Protein AF-A0A968RZK9-F1 (afdb_monomer_lite)

pLDDT: mean 80.34, std 11.93, range [47.0, 97.31]

Sequence (369 aa):
MLILAVFLTLGIYLAIASAEATFVRTLLFERGFTQPAAMFLASLVLVFILLKAFKLLVEAATLRKAWIPEQIALSEPNSQALINLQKSLVTERSLLANRCNRVLAAYRLSGDRQIATEMALDDASFYASASETAYALPRILVWAIPLLGFIGTVIGISQAVNGFSSFLEGAGEIDQIKEGIGVVTSGLATAFDTTFLALLLSVAVMIPLVLVERFETRLLLATDIYINDKLLPRLKGKAKSDLLDKDVLLEIVDEVVRERFPTPETLIEPAREYAHTAAAQLTAAFVAEVGQLQGIGSQLVAQLQAVTEAAAQDRQQFLAVLAKQPELYQKLVLDIQQFANQVKASHQSIALNLTSQGETISQQLEKGA

Structure (mmCIF, N/CA/C/O backbone):
data_AF-A0A968RZK9-F1
#
_entry.id   AF-A0A968RZK9-F1
#
loop_
_atom_site.group_PDB
_atom_site.id
_atom_site.type_symbol
_atom_site.label_atom_id
_atom_site.label_alt_id
_atom_site.label_comp_id
_atom_site.label_asym_id
_atom_site.label_entity_id
_atom_site.label_seq_id
_atom_site.pdbx_PDB_ins_code
_atom_site.Cartn_x
_atom_site.Cartn_y
_atom_site.Cartn_z
_atom_site.occupancy
_atom_site.B_iso_or_equiv
_atom_site.auth_seq_id
_atom_site.auth_comp_id
_atom_site.auth_asym_id
_atom_site.auth_atom_id
_atom_site.pdbx_PDB_model_num
ATOM 1 N N . MET A 1 1 ? -11.166 8.502 -5.932 1.00 74.00 1 MET A N 1
ATOM 2 C CA . MET A 1 1 ? -11.079 7.544 -4.808 1.00 74.00 1 MET A CA 1
ATOM 3 C C . MET A 1 1 ? -12.025 7.929 -3.678 1.00 74.00 1 MET A C 1
ATOM 5 O O . MET A 1 1 ? -12.972 7.193 -3.475 1.00 74.00 1 MET A O 1
ATOM 9 N N . LEU A 1 2 ? -11.849 9.086 -3.023 1.00 74.00 2 LEU A N 1
ATOM 10 C CA . LEU A 1 2 ? -12.720 9.554 -1.926 1.00 74.00 2 LEU A CA 1
ATOM 11 C C . LEU A 1 2 ? -14.218 9.564 -2.274 1.00 74.00 2 LEU A C 1
ATOM 13 O O . LEU A 1 2 ? -15.006 8.964 -1.563 1.00 74.00 2 LEU A O 1
ATOM 17 N N . ILE A 1 3 ? -14.603 10.155 -3.409 1.00 78.50 3 ILE A N 1
ATOM 18 C CA . ILE A 1 3 ? -16.008 10.195 -3.858 1.00 78.50 3 ILE A CA 1
ATOM 19 C C . ILE A 1 3 ? -16.573 8.779 -4.060 1.00 78.50 3 ILE A C 1
ATOM 21 O O . ILE A 1 3 ? -17.667 8.472 -3.605 1.00 78.50 3 ILE A O 1
ATOM 25 N N . LEU A 1 4 ? -15.802 7.889 -4.691 1.00 80.00 4 LEU A N 1
ATOM 26 C CA . LEU A 1 4 ? -16.206 6.499 -4.912 1.00 80.00 4 LEU A CA 1
ATOM 27 C C . LEU A 1 4 ? -16.298 5.718 -3.594 1.00 80.00 4 LEU A C 1
ATOM 29 O O . LEU A 1 4 ? -17.194 4.901 -3.440 1.00 80.00 4 LEU A O 1
ATOM 33 N N . ALA A 1 5 ? -15.412 5.999 -2.635 1.00 72.38 5 ALA A N 1
ATOM 34 C CA . ALA A 1 5 ? -15.483 5.443 -1.289 1.00 72.38 5 ALA A CA 1
ATOM 35 C C . ALA A 1 5 ? -16.734 5.927 -0.556 1.00 72.38 5 ALA A C 1
ATOM 37 O O . ALA A 1 5 ? -17.422 5.110 0.042 1.00 72.38 5 ALA A O 1
ATOM 38 N N . VAL A 1 6 ? -17.092 7.209 -0.660 1.00 77.31 6 VAL A N 1
ATOM 39 C CA . VAL A 1 6 ? -18.344 7.743 -0.103 1.00 77.31 6 VAL A CA 1
ATOM 40 C C . VAL A 1 6 ? -19.552 7.047 -0.727 1.00 77.31 6 VAL A C 1
ATOM 42 O O . VAL A 1 6 ? -20.389 6.547 0.014 1.00 77.31 6 VAL A O 1
ATOM 45 N N . PHE A 1 7 ? -19.620 6.924 -2.056 1.00 82.50 7 PHE A N 1
ATOM 46 C CA . PHE A 1 7 ? -20.720 6.214 -2.723 1.00 82.50 7 PHE A CA 1
ATOM 47 C C . PHE A 1 7 ? -20.771 4.726 -2.379 1.00 82.50 7 PHE A C 1
ATOM 49 O O . PHE A 1 7 ? -21.858 4.205 -2.161 1.00 82.50 7 PHE A O 1
ATOM 56 N N . LEU A 1 8 ? -19.625 4.042 -2.295 1.00 80.06 8 LEU A N 1
ATOM 57 C CA . LEU A 1 8 ? -19.574 2.639 -1.884 1.00 80.06 8 LEU A CA 1
ATOM 58 C C . LEU A 1 8 ? -20.054 2.487 -0.443 1.00 80.06 8 LEU A C 1
ATOM 60 O O . LEU A 1 8 ? -20.849 1.604 -0.153 1.00 80.06 8 LEU A O 1
ATOM 64 N N . THR A 1 9 ? -19.604 3.370 0.442 1.00 75.12 9 THR A N 1
ATOM 65 C CA . THR A 1 9 ? -20.036 3.404 1.839 1.00 75.12 9 THR A CA 1
ATOM 66 C C . THR A 1 9 ? -21.542 3.611 1.905 1.00 75.12 9 THR A C 1
ATOM 68 O O . THR A 1 9 ? -22.233 2.804 2.511 1.00 75.12 9 THR A O 1
ATOM 71 N N . LEU A 1 10 ? -22.071 4.618 1.204 1.00 75.25 10 LEU A N 1
ATOM 72 C CA . LEU A 1 10 ? -23.502 4.912 1.131 1.00 75.25 10 LEU A CA 1
ATOM 73 C C . LEU A 1 10 ? -24.309 3.752 0.519 1.00 75.25 10 LEU A C 1
ATOM 75 O O . LEU A 1 10 ? -25.412 3.462 0.967 1.00 75.25 10 LEU A O 1
ATOM 79 N N . GLY A 1 11 ? -23.751 3.068 -0.481 1.00 76.56 11 GLY A N 1
ATOM 80 C CA . GLY A 1 11 ? -24.348 1.898 -1.122 1.00 76.56 11 GLY A CA 1
ATOM 81 C C . GLY A 1 11 ? -24.382 0.677 -0.204 1.00 76.56 11 GLY A C 1
ATOM 82 O O . GLY A 1 11 ? -25.412 0.018 -0.115 1.00 76.56 11 GLY A O 1
ATOM 83 N N . ILE A 1 12 ? -23.301 0.417 0.537 1.00 73.31 12 ILE A N 1
ATOM 84 C CA . ILE A 1 12 ? -23.258 -0.596 1.602 1.00 73.31 12 ILE A CA 1
ATOM 85 C C . ILE A 1 12 ? -24.290 -0.241 2.683 1.00 73.31 12 ILE A C 1
ATOM 87 O O . ILE A 1 12 ? -25.057 -1.103 3.105 1.00 73.31 12 ILE A O 1
ATOM 91 N N . TYR A 1 13 ? -24.378 1.037 3.062 1.00 70.06 13 TYR A N 1
ATOM 92 C CA . TYR A 1 13 ? -25.375 1.545 4.003 1.00 70.06 13 TYR A CA 1
ATOM 93 C C . TYR A 1 13 ? -26.814 1.300 3.534 1.00 70.06 13 TYR A C 1
ATOM 95 O O . TYR A 1 13 ? -27.625 0.797 4.307 1.00 70.06 13 TYR A O 1
ATOM 103 N N . LEU A 1 14 ? -27.125 1.595 2.271 1.00 68.88 14 LEU A N 1
ATOM 104 C CA . LEU A 1 14 ? -28.446 1.373 1.676 1.00 68.88 14 LEU A CA 1
ATOM 105 C C . LEU A 1 14 ? -28.785 -0.118 1.540 1.00 68.88 14 LEU A C 1
ATOM 107 O O . LEU A 1 14 ? -29.918 -0.508 1.810 1.00 68.88 14 LEU A O 1
ATOM 111 N N . ALA A 1 15 ? -27.810 -0.953 1.169 1.00 67.00 15 ALA A N 1
ATOM 112 C CA . ALA A 1 15 ? -27.992 -2.396 1.013 1.00 67.00 15 ALA A CA 1
ATOM 113 C C . ALA A 1 15 ? -28.211 -3.122 2.350 1.00 67.00 15 ALA A C 1
ATOM 115 O O . ALA A 1 15 ? -28.951 -4.100 2.405 1.00 67.00 15 ALA A O 1
ATOM 116 N N . ILE A 1 16 ? -27.589 -2.653 3.436 1.00 64.81 16 ILE A N 1
ATOM 117 C CA . ILE A 1 16 ? -27.818 -3.222 4.773 1.00 64.81 16 ILE A CA 1
ATOM 118 C C . ILE A 1 16 ? -29.094 -2.648 5.404 1.00 64.81 16 ILE A C 1
ATOM 120 O O . ILE A 1 16 ? -29.772 -3.348 6.151 1.00 64.81 16 ILE A O 1
ATOM 124 N N . ALA A 1 17 ? -29.464 -1.403 5.086 1.00 63.34 17 ALA A N 1
ATOM 125 C CA . ALA A 1 17 ? -30.723 -0.809 5.539 1.00 63.34 17 ALA A CA 1
ATOM 126 C C . ALA A 1 17 ? -31.963 -1.471 4.907 1.00 63.34 17 ALA A C 1
ATOM 128 O O . ALA A 1 17 ? -33.020 -1.484 5.537 1.00 63.34 17 ALA A O 1
ATOM 129 N N . SER A 1 18 ? -31.840 -2.026 3.694 1.00 61.62 18 SER A N 1
ATOM 130 C CA . SER A 1 18 ? -32.910 -2.781 3.028 1.00 61.62 18 SER A CA 1
ATOM 131 C C . SER A 1 18 ? -32.989 -4.254 3.445 1.00 61.62 18 SER A C 1
ATOM 133 O O . SER A 1 18 ? -33.995 -4.904 3.165 1.00 61.62 18 SER A O 1
ATOM 135 N N . ALA A 1 19 ? -31.963 -4.783 4.118 1.00 58.12 19 ALA A N 1
ATOM 136 C CA . ALA A 1 19 ? -31.987 -6.123 4.687 1.00 58.12 19 ALA A CA 1
ATOM 137 C C . ALA A 1 19 ? -32.799 -6.131 5.997 1.00 58.12 19 ALA A C 1
ATOM 139 O O . ALA A 1 19 ? -32.652 -5.244 6.846 1.00 58.12 19 ALA A O 1
ATOM 140 N N . GLU A 1 20 ? -33.665 -7.136 6.169 1.00 55.56 20 GLU A N 1
ATOM 141 C CA . GLU A 1 20 ? -34.439 -7.339 7.403 1.00 55.56 20 GLU A CA 1
ATOM 142 C C . GLU A 1 20 ? -33.526 -7.397 8.639 1.00 55.56 20 GLU A C 1
ATOM 144 O O . GLU A 1 20 ? -32.329 -7.666 8.515 1.00 55.56 20 GLU A O 1
ATOM 149 N N . ALA A 1 21 ? -34.093 -7.121 9.823 1.00 53.19 21 ALA A N 1
ATOM 150 C CA . ALA A 1 21 ? -33.415 -6.986 11.119 1.00 53.19 21 ALA A CA 1
ATOM 151 C C . ALA A 1 21 ? -32.544 -8.206 11.478 1.00 53.19 21 ALA A C 1
ATOM 153 O O . ALA A 1 21 ? -32.912 -9.080 12.256 1.00 53.19 21 ALA A O 1
ATOM 154 N N . THR A 1 22 ? -31.361 -8.257 10.882 1.00 65.25 22 THR A N 1
ATOM 155 C CA . THR A 1 22 ? -30.363 -9.301 11.062 1.00 65.25 22 THR A CA 1
ATOM 156 C C . THR A 1 22 ? -29.371 -8.797 12.100 1.00 65.25 22 THR A C 1
ATOM 158 O O . THR A 1 22 ? -29.042 -7.613 12.099 1.00 65.25 22 THR A O 1
ATOM 161 N N . PHE A 1 23 ? -28.834 -9.685 12.939 1.00 65.88 23 PHE A N 1
ATOM 162 C CA . PHE A 1 23 ? -27.754 -9.395 13.898 1.00 65.88 23 PHE A CA 1
ATOM 163 C C . PHE A 1 23 ? -26.651 -8.481 13.322 1.00 65.88 23 PHE A C 1
ATOM 165 O O . PHE A 1 23 ? -26.154 -7.585 13.994 1.00 65.88 23 PHE A O 1
ATOM 172 N N . VAL A 1 24 ? -26.338 -8.648 12.034 1.00 65.06 24 VAL A N 1
ATOM 173 C CA . VAL A 1 24 ? -25.384 -7.841 11.260 1.00 65.06 24 VAL A CA 1
ATOM 174 C C . VAL A 1 24 ? -25.753 -6.350 11.208 1.00 65.06 24 VAL A C 1
ATOM 176 O O . VAL A 1 24 ? -24.869 -5.508 11.319 1.00 65.06 24 VAL A O 1
ATOM 179 N N . ARG A 1 25 ? -27.037 -5.994 11.089 1.00 67.19 25 ARG A N 1
ATOM 180 C CA . ARG A 1 25 ? -27.508 -4.600 11.099 1.00 67.19 25 ARG A CA 1
ATOM 181 C C . ARG A 1 25 ? -27.337 -3.979 12.485 1.00 67.19 25 ARG A C 1
ATOM 183 O O . ARG A 1 25 ? -26.765 -2.903 12.596 1.00 67.19 25 ARG A O 1
ATOM 190 N N . THR A 1 26 ? -27.753 -4.674 13.539 1.00 65.44 26 THR A N 1
ATOM 191 C CA . THR A 1 26 ? -27.582 -4.209 14.926 1.00 65.44 26 THR A CA 1
ATOM 192 C C . THR A 1 26 ? -26.098 -4.026 15.264 1.00 65.44 26 THR A C 1
ATOM 194 O O . THR A 1 26 ? -25.710 -3.017 15.852 1.00 65.44 26 THR A O 1
ATOM 197 N N . LEU A 1 27 ? -25.253 -4.964 14.816 1.00 69.25 27 LEU A N 1
ATOM 198 C CA . LEU A 1 27 ? -23.800 -4.932 14.992 1.00 69.25 27 LEU A CA 1
ATOM 199 C C . LEU A 1 27 ? -23.130 -3.798 14.203 1.00 69.25 27 LEU A C 1
ATOM 201 O O . LEU A 1 27 ? -22.125 -3.273 14.657 1.00 69.25 27 LEU A O 1
ATOM 205 N N . LEU A 1 28 ? -23.648 -3.417 13.033 1.00 65.31 28 LEU A N 1
ATOM 206 C CA . LEU A 1 28 ? -23.041 -2.391 12.173 1.00 65.31 28 LEU A CA 1
ATOM 207 C C . LEU A 1 28 ? -23.536 -0.962 12.453 1.00 65.31 28 LEU A C 1
ATOM 209 O O . LEU A 1 28 ? -22.837 -0.017 12.086 1.00 65.31 28 LEU A O 1
ATOM 213 N N . PHE A 1 29 ? -24.719 -0.793 13.060 1.00 63.94 29 PHE A N 1
ATOM 214 C CA . PHE A 1 29 ? -25.409 0.505 13.128 1.00 63.94 29 PHE A CA 1
ATOM 215 C C . PHE A 1 29 ? -25.740 1.021 14.531 1.00 63.94 29 PHE A C 1
ATOM 217 O O . PHE A 1 29 ? -25.708 2.230 14.744 1.00 63.94 29 PHE A O 1
ATOM 224 N N . GLU A 1 30 ? -26.127 0.160 15.471 1.00 65.88 30 GLU A N 1
ATOM 225 C CA . GLU A 1 30 ? -26.905 0.607 16.644 1.00 65.88 30 GLU A CA 1
ATOM 226 C C . GLU A 1 30 ? -26.064 0.812 17.913 1.00 65.88 30 GLU A C 1
ATOM 228 O O . GLU A 1 30 ? -26.600 1.018 18.998 1.00 65.88 30 GLU A O 1
ATOM 233 N N . ARG A 1 31 ? -24.735 0.743 17.800 1.00 70.56 31 ARG A N 1
ATOM 234 C CA . ARG A 1 31 ? -23.831 0.518 18.939 1.00 70.56 31 ARG A CA 1
ATOM 235 C C . ARG A 1 31 ? -22.746 1.607 19.082 1.00 70.56 31 ARG A C 1
ATOM 237 O O . ARG A 1 31 ? -21.912 1.514 19.978 1.00 70.56 31 ARG A O 1
ATOM 244 N N . GLY A 1 32 ? -22.774 2.666 18.257 1.00 76.12 32 GLY A N 1
ATOM 245 C CA . GLY A 1 32 ? -21.994 3.903 18.453 1.00 76.12 32 GLY A CA 1
ATOM 246 C C . GLY A 1 32 ? -21.409 4.528 17.176 1.00 76.12 32 GLY A C 1
ATOM 247 O O . GLY A 1 32 ? -21.504 3.973 16.087 1.00 76.12 32 GLY A O 1
ATOM 248 N N . PHE A 1 33 ? -20.754 5.692 17.302 1.00 82.19 33 PHE A N 1
ATOM 249 C CA . PHE A 1 33 ? -20.150 6.412 16.162 1.00 82.19 33 PHE A CA 1
ATOM 250 C C . PHE A 1 33 ? -18.863 5.759 15.619 1.00 82.19 33 PHE A C 1
ATOM 252 O O . PHE A 1 33 ? -18.427 6.060 14.507 1.00 82.19 33 PHE A O 1
ATOM 259 N N . THR A 1 34 ? -18.228 4.874 16.389 1.00 87.88 34 THR A N 1
ATOM 260 C CA . THR A 1 34 ? -16.966 4.223 16.001 1.00 87.88 34 THR A CA 1
ATOM 261 C C . THR A 1 34 ? -17.158 3.217 14.869 1.00 87.88 34 THR A C 1
ATOM 263 O O . THR A 1 34 ? -16.264 3.028 14.047 1.00 87.88 34 THR A O 1
ATOM 266 N N . GLN A 1 35 ? -18.344 2.624 14.769 1.00 86.56 35 GLN A N 1
ATOM 267 C CA . GLN A 1 35 ? -18.705 1.635 13.755 1.00 86.56 35 GLN A CA 1
ATOM 268 C C . GLN A 1 35 ? -18.834 2.245 12.360 1.00 86.56 35 GLN A C 1
ATOM 270 O O . GLN A 1 35 ? -18.178 1.740 11.445 1.00 86.56 35 GLN A O 1
ATOM 275 N N . PRO A 1 36 ? -19.581 3.354 12.160 1.00 86.75 36 PRO A N 1
ATOM 276 C CA . PRO A 1 36 ? -19.611 3.997 10.861 1.00 86.75 36 PRO A CA 1
ATOM 277 C C . PRO A 1 36 ? -18.253 4.558 10.446 1.00 86.75 36 PRO A C 1
ATOM 279 O O . PRO A 1 36 ? -17.895 4.480 9.271 1.00 86.75 36 PRO A O 1
ATOM 282 N N . ALA A 1 37 ? -17.450 5.035 11.401 1.00 89.88 37 ALA A N 1
ATOM 283 C CA . ALA A 1 37 ? -16.076 5.437 11.126 1.00 89.88 37 ALA A CA 1
ATOM 284 C C . ALA A 1 37 ? -15.222 4.251 10.634 1.00 89.88 37 ALA A C 1
ATOM 286 O O . ALA A 1 37 ? -14.568 4.358 9.597 1.00 89.88 37 ALA A O 1
ATOM 287 N N . ALA A 1 38 ? -15.267 3.103 11.319 1.00 91.38 38 ALA A N 1
ATOM 288 C CA . ALA A 1 38 ? -14.531 1.900 10.926 1.00 91.38 38 ALA A CA 1
ATOM 289 C C . ALA A 1 38 ? -14.966 1.374 9.545 1.00 91.38 38 ALA A C 1
ATOM 291 O O . ALA A 1 38 ? -14.116 1.041 8.718 1.00 91.38 38 ALA A O 1
ATOM 292 N N . MET A 1 39 ? -16.273 1.366 9.265 1.00 88.69 39 MET A N 1
ATOM 293 C CA . MET A 1 39 ? -16.826 0.983 7.961 1.00 88.69 39 MET A CA 1
ATOM 294 C C . MET A 1 39 ? -16.374 1.918 6.839 1.00 88.69 39 MET A C 1
ATOM 296 O O . MET A 1 39 ? -16.021 1.446 5.758 1.00 88.69 39 MET A O 1
ATOM 300 N N . PHE A 1 40 ? -16.339 3.227 7.092 1.00 89.81 40 PHE A N 1
ATOM 301 C CA . PHE A 1 40 ? -15.846 4.207 6.127 1.00 89.81 40 PHE A CA 1
ATOM 302 C C . PHE A 1 40 ? -14.346 4.041 5.838 1.00 89.81 40 PHE A C 1
ATOM 304 O O . PHE A 1 40 ? -13.920 4.132 4.686 1.00 89.81 40 PHE A O 1
ATOM 311 N N . LEU A 1 41 ? -13.525 3.754 6.854 1.00 93.06 41 LEU A N 1
ATOM 312 C CA . LEU A 1 41 ? -12.107 3.459 6.623 1.00 93.06 41 LEU A CA 1
ATOM 313 C C . LEU A 1 41 ? -11.931 2.164 5.821 1.00 93.06 41 LEU A C 1
ATOM 315 O O . LEU A 1 41 ? -11.163 2.134 4.856 1.00 93.0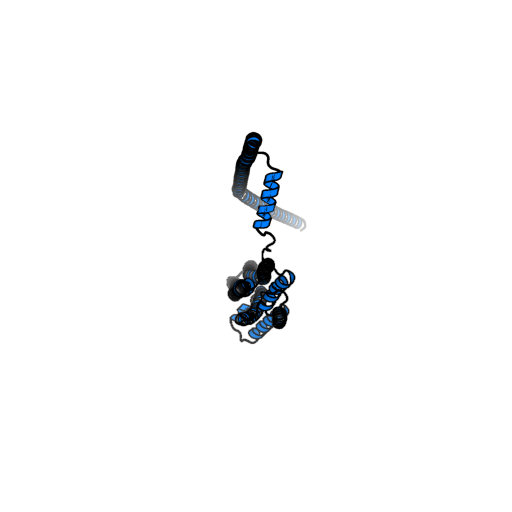6 41 LEU A O 1
ATOM 319 N N . ALA A 1 42 ? -12.674 1.113 6.179 1.00 92.38 42 ALA A N 1
ATOM 320 C CA . ALA A 1 42 ? -12.634 -0.172 5.487 1.00 92.38 42 ALA A CA 1
ATOM 321 C C . ALA A 1 42 ? -13.066 -0.047 4.017 1.00 92.38 42 ALA A C 1
ATOM 323 O O . ALA A 1 42 ? -12.401 -0.586 3.132 1.00 92.38 42 ALA A O 1
ATOM 324 N N . SER A 1 43 ? -14.130 0.704 3.727 1.00 90.56 43 SER A N 1
ATOM 325 C CA . SER A 1 43 ? -14.602 0.933 2.359 1.00 90.56 43 SER A CA 1
ATOM 326 C C . SER A 1 43 ? -13.611 1.760 1.534 1.00 90.56 43 SER A C 1
ATOM 328 O O . SER A 1 43 ? -13.425 1.489 0.347 1.00 90.56 43 SER A O 1
ATOM 330 N N . LEU A 1 44 ? -12.929 2.734 2.145 1.00 92.44 44 LEU A N 1
ATOM 331 C CA . LEU A 1 44 ? -11.919 3.547 1.471 1.00 92.44 44 LEU A CA 1
ATOM 332 C C . LEU A 1 44 ? -10.709 2.700 1.062 1.00 92.44 44 LEU A C 1
ATOM 334 O O . LEU A 1 44 ? -10.245 2.804 -0.078 1.00 92.44 44 LEU A O 1
ATOM 338 N N . VAL A 1 45 ? -10.263 1.800 1.941 1.00 95.56 45 VAL A N 1
ATOM 339 C CA . VAL A 1 45 ? -9.237 0.797 1.619 1.00 95.56 45 VAL A CA 1
ATOM 340 C C . VAL A 1 45 ? -9.743 -0.179 0.551 1.00 95.56 45 VAL A C 1
ATOM 342 O O . VAL A 1 45 ? -9.035 -0.446 -0.418 1.00 95.56 45 VAL A O 1
ATOM 345 N N . LEU A 1 46 ? -10.980 -0.664 0.657 1.00 93.88 46 LEU A N 1
ATOM 346 C CA . LEU A 1 46 ? -11.560 -1.595 -0.312 1.00 93.88 46 LEU A CA 1
ATOM 347 C C . LEU A 1 46 ? -11.642 -0.994 -1.722 1.00 93.88 46 LEU A C 1
ATOM 349 O O . LEU A 1 46 ? -11.271 -1.650 -2.695 1.00 93.88 46 LEU A O 1
ATOM 353 N N . VAL A 1 47 ? -12.059 0.269 -1.852 1.00 93.25 47 VAL A N 1
ATOM 354 C CA . VAL A 1 47 ? -12.064 0.976 -3.142 1.00 93.25 47 VAL A CA 1
ATOM 355 C C . VAL A 1 47 ? -10.658 1.080 -3.719 1.00 93.25 47 VAL A C 1
ATOM 357 O O . VAL A 1 47 ? -10.477 0.850 -4.916 1.00 93.25 47 VAL A O 1
ATOM 360 N N . PHE A 1 48 ? -9.661 1.411 -2.894 1.00 94.94 48 PHE A N 1
ATOM 361 C CA . PHE A 1 48 ? -8.270 1.437 -3.342 1.00 94.94 48 PHE A CA 1
ATOM 362 C C . PHE A 1 48 ? -7.848 0.079 -3.906 1.00 94.94 48 PHE A C 1
ATOM 364 O O . PHE A 1 48 ? -7.352 0.019 -5.032 1.00 94.94 48 PHE A O 1
ATOM 371 N N . ILE A 1 49 ? -8.112 -0.998 -3.160 1.00 95.62 49 ILE A N 1
ATOM 372 C CA . ILE A 1 49 ? -7.791 -2.377 -3.545 1.00 95.62 49 ILE A CA 1
ATOM 373 C C . ILE A 1 49 ? -8.456 -2.731 -4.873 1.00 95.62 49 ILE A C 1
ATOM 375 O O . ILE A 1 49 ? -7.772 -3.211 -5.769 1.00 95.62 49 ILE A O 1
ATOM 379 N N . LEU A 1 50 ? -9.755 -2.464 -5.042 1.00 93.75 50 LEU A N 1
ATOM 380 C CA . LEU A 1 50 ? -10.488 -2.806 -6.266 1.00 93.75 50 LEU A CA 1
ATOM 381 C C . LEU A 1 50 ? -9.962 -2.048 -7.490 1.00 93.75 50 LEU A C 1
ATOM 383 O O . LEU A 1 50 ? -9.714 -2.654 -8.535 1.00 93.75 50 LEU A O 1
ATOM 387 N N . LEU A 1 51 ? -9.745 -0.736 -7.360 1.00 93.31 51 LEU A N 1
ATOM 388 C CA . LEU A 1 51 ? -9.203 0.083 -8.447 1.00 93.31 51 LEU A CA 1
ATOM 389 C C . LEU A 1 51 ? -7.790 -0.368 -8.832 1.00 93.31 51 LEU A C 1
ATOM 391 O O . LEU A 1 51 ? -7.470 -0.463 -10.022 1.00 93.31 51 LEU A O 1
ATOM 395 N N . LYS A 1 52 ? -6.946 -0.669 -7.838 1.00 94.00 52 LYS A N 1
ATOM 396 C CA . LYS A 1 52 ? -5.590 -1.163 -8.081 1.00 94.00 52 LYS A CA 1
ATOM 397 C C . LYS A 1 52 ? -5.585 -2.560 -8.674 1.00 94.00 52 LYS A C 1
ATOM 399 O O . LYS A 1 52 ? -4.913 -2.760 -9.679 1.00 94.00 52 LYS A O 1
ATOM 404 N N . ALA A 1 53 ? -6.360 -3.488 -8.126 1.00 94.38 53 ALA A N 1
ATOM 405 C CA . ALA A 1 53 ? -6.478 -4.846 -8.641 1.00 94.38 53 ALA A CA 1
ATOM 406 C C . ALA A 1 53 ? -6.905 -4.839 -10.112 1.00 94.38 53 ALA A C 1
ATOM 408 O O . ALA A 1 53 ? -6.244 -5.467 -10.933 1.00 94.38 53 ALA A O 1
ATOM 409 N N . PHE A 1 54 ? -7.935 -4.064 -10.474 1.00 94.12 54 PHE A N 1
ATOM 410 C CA . PHE A 1 54 ? -8.369 -3.952 -11.867 1.00 94.12 54 PHE A CA 1
ATOM 411 C C . PHE A 1 54 ? -7.252 -3.424 -12.775 1.00 94.12 54 PHE A C 1
ATOM 413 O O . PHE A 1 54 ? -6.941 -4.040 -13.795 1.00 94.12 54 PHE A O 1
ATOM 420 N N . LYS A 1 55 ? -6.594 -2.326 -12.381 1.00 92.19 55 LYS A N 1
ATOM 421 C CA . LYS A 1 55 ? -5.480 -1.756 -13.151 1.00 92.19 55 LYS A CA 1
ATOM 422 C C . LYS A 1 55 ? -4.343 -2.766 -13.336 1.00 92.19 55 LYS A C 1
ATOM 424 O O . LYS A 1 55 ? -3.837 -2.919 -14.443 1.00 92.19 55 LYS A O 1
ATOM 429 N N . LEU A 1 56 ? -3.952 -3.462 -12.272 1.00 93.44 56 LEU A N 1
ATOM 430 C CA . LEU A 1 56 ? -2.854 -4.425 -12.315 1.00 93.44 56 LEU A CA 1
ATOM 431 C C . LEU A 1 56 ? -3.206 -5.664 -13.139 1.00 93.44 56 LEU A C 1
ATOM 433 O O . LEU A 1 56 ? -2.332 -6.197 -13.810 1.00 93.44 56 LEU A O 1
ATOM 437 N N . LEU A 1 57 ? -4.459 -6.126 -13.120 1.00 91.44 57 LEU A N 1
ATOM 438 C CA . LEU A 1 57 ? -4.900 -7.252 -13.949 1.00 91.44 57 LEU A CA 1
ATOM 439 C C . LEU A 1 57 ? -4.836 -6.911 -15.441 1.00 91.44 57 LEU A C 1
ATOM 441 O O . LEU A 1 57 ? -4.379 -7.734 -16.236 1.00 91.44 57 LEU A O 1
ATOM 445 N N . VAL A 1 58 ? -5.234 -5.690 -15.813 1.00 90.25 58 VAL A N 1
ATOM 446 C CA . VAL A 1 58 ? -5.098 -5.191 -17.190 1.00 90.25 58 VAL A CA 1
ATOM 447 C C . VAL A 1 58 ? -3.621 -5.144 -17.600 1.00 90.25 58 VAL A C 1
ATOM 449 O O . VAL A 1 58 ? -3.268 -5.647 -18.664 1.00 90.25 58 VAL A O 1
ATOM 452 N N . GLU A 1 59 ? -2.738 -4.628 -16.744 1.00 90.12 59 GLU A N 1
ATOM 453 C CA . GLU A 1 59 ? -1.290 -4.570 -17.016 1.00 90.12 59 GLU A CA 1
ATOM 454 C C . GLU A 1 59 ? -0.609 -5.956 -16.984 1.00 90.12 59 GLU A C 1
ATOM 456 O O . GLU A 1 59 ? 0.356 -6.219 -17.695 1.00 90.12 59 GLU A O 1
ATOM 461 N N . ALA A 1 60 ? -1.116 -6.908 -16.207 1.00 89.19 60 ALA A N 1
ATOM 462 C CA . ALA A 1 60 ? -0.600 -8.275 -16.227 1.00 89.19 60 ALA A CA 1
ATOM 463 C C . ALA A 1 60 ? -0.928 -8.990 -17.545 1.00 89.19 60 ALA A C 1
ATOM 465 O O . ALA A 1 60 ? -0.138 -9.807 -18.027 1.00 89.19 60 ALA A O 1
ATOM 466 N N . ALA A 1 61 ? -2.077 -8.677 -18.150 1.00 86.50 61 ALA A N 1
ATOM 467 C CA . ALA A 1 61 ? -2.433 -9.196 -19.464 1.00 86.50 61 ALA A CA 1
ATOM 468 C C . ALA A 1 61 ? -1.519 -8.632 -20.566 1.00 86.50 61 ALA A C 1
ATOM 470 O O . ALA A 1 61 ? -1.167 -9.365 -21.493 1.00 86.50 61 ALA A O 1
ATOM 471 N N . THR A 1 62 ? -1.081 -7.370 -20.449 1.00 83.88 62 THR A N 1
ATOM 472 C CA . THR A 1 62 ? -0.184 -6.744 -21.432 1.00 83.88 62 THR A CA 1
ATOM 473 C C . THR A 1 62 ? 1.197 -7.396 -21.436 1.00 83.88 62 THR A C 1
ATOM 475 O O . THR A 1 62 ? 1.722 -7.643 -22.518 1.00 83.88 62 THR A O 1
ATOM 478 N N . LEU A 1 63 ? 1.756 -7.786 -20.285 1.00 82.06 63 LEU A N 1
ATOM 479 C CA . LEU A 1 63 ? 3.069 -8.456 -20.199 1.0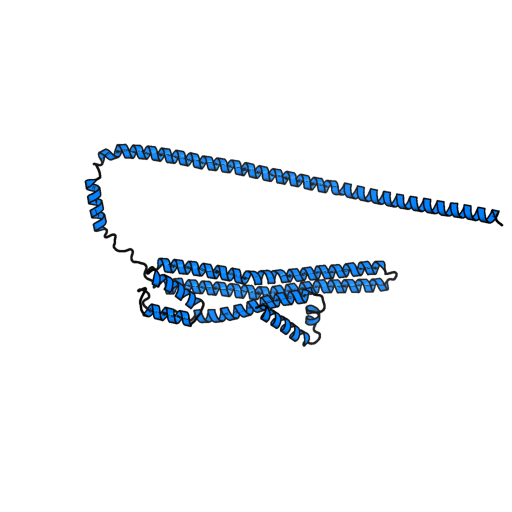0 82.06 63 LEU A CA 1
ATOM 480 C C . LEU A 1 63 ? 3.197 -9.743 -21.035 1.00 82.06 63 LEU A C 1
ATOM 482 O O . LEU A 1 63 ? 4.306 -10.112 -21.413 1.00 82.06 63 LEU A O 1
ATOM 486 N N . ARG A 1 64 ? 2.090 -10.430 -21.343 1.00 76.25 64 ARG A N 1
ATOM 487 C CA . ARG A 1 64 ? 2.111 -11.652 -22.171 1.00 76.25 64 ARG A CA 1
ATOM 488 C C . ARG A 1 64 ? 2.330 -11.373 -23.661 1.00 76.25 64 ARG A C 1
ATOM 490 O O . ARG A 1 64 ? 2.670 -12.290 -24.404 1.00 76.25 64 ARG A O 1
ATOM 497 N N . LYS A 1 65 ? 2.113 -10.136 -24.116 1.00 78.69 65 LYS A N 1
ATOM 498 C CA . LYS A 1 65 ? 2.323 -9.733 -25.512 1.00 78.69 65 LYS A CA 1
ATOM 499 C C . LYS A 1 65 ? 3.827 -9.598 -25.780 1.00 78.69 65 LYS A C 1
ATOM 501 O O . LYS A 1 65 ? 4.570 -9.072 -24.958 1.00 78.69 65 LYS A O 1
ATOM 506 N N . ALA A 1 66 ? 4.294 -10.046 -26.943 1.00 71.56 66 ALA A N 1
ATOM 507 C CA . ALA A 1 66 ? 5.672 -9.810 -27.367 1.00 71.56 66 ALA A CA 1
ATOM 508 C C . ALA A 1 66 ? 5.826 -8.350 -27.836 1.00 71.56 66 ALA A C 1
ATOM 510 O O . ALA A 1 66 ? 5.564 -8.033 -28.993 1.00 71.56 66 ALA A O 1
ATOM 511 N N . TRP A 1 67 ? 6.209 -7.450 -26.925 1.00 71.44 67 TRP A N 1
ATOM 512 C CA . TRP A 1 67 ? 6.320 -6.007 -27.199 1.00 71.44 67 TRP A CA 1
ATOM 513 C C . TRP A 1 67 ? 7.490 -5.631 -28.102 1.00 71.44 67 TRP A C 1
ATOM 515 O O . TRP A 1 67 ? 7.420 -4.635 -28.815 1.00 71.44 67 TRP A O 1
ATOM 525 N N . ILE A 1 68 ? 8.561 -6.421 -28.078 1.00 72.38 68 ILE A N 1
ATOM 526 C CA . ILE A 1 68 ? 9.744 -6.210 -28.905 1.00 72.38 68 ILE A CA 1
ATOM 527 C C . ILE A 1 68 ? 9.875 -7.404 -29.855 1.00 72.38 68 ILE A C 1
ATOM 529 O O . ILE A 1 68 ? 10.407 -8.442 -29.452 1.00 72.38 68 ILE A O 1
ATOM 533 N N . PRO A 1 69 ? 9.419 -7.285 -31.116 1.00 74.38 69 PRO A N 1
ATOM 534 C CA . PRO A 1 69 ? 9.611 -8.328 -32.116 1.00 74.38 69 PRO A CA 1
ATOM 535 C C . PRO A 1 69 ? 11.097 -8.683 -32.251 1.00 74.38 69 PRO A C 1
ATOM 537 O O . PRO A 1 69 ? 11.947 -7.792 -32.339 1.00 74.38 69 PRO A O 1
ATOM 540 N N . GLU A 1 70 ? 11.441 -9.972 -32.272 1.00 69.81 70 GLU A N 1
ATOM 541 C CA . GLU A 1 70 ? 12.836 -10.446 -32.393 1.00 69.81 70 GLU A CA 1
ATOM 542 C C . GLU A 1 70 ? 13.507 -9.996 -33.701 1.00 69.81 70 GLU A C 1
ATOM 544 O O . GLU A 1 70 ? 14.720 -9.846 -33.766 1.00 69.81 70 GLU A O 1
ATOM 549 N N . GLN A 1 71 ? 12.702 -9.672 -34.712 1.00 65.12 71 GLN A N 1
ATOM 550 C CA . GLN A 1 71 ? 13.131 -9.329 -36.069 1.00 65.12 71 GLN A CA 1
ATOM 551 C C . GLN A 1 71 ? 13.692 -7.900 -36.215 1.00 65.12 71 GLN A C 1
ATOM 553 O O . GLN A 1 71 ? 14.305 -7.584 -37.230 1.00 65.12 71 GLN A O 1
ATOM 558 N N . ILE A 1 72 ? 13.488 -7.012 -35.233 1.00 70.50 72 ILE A N 1
ATOM 559 C CA . ILE A 1 72 ? 13.946 -5.614 -35.318 1.00 70.50 72 ILE A CA 1
ATOM 560 C C . ILE A 1 72 ? 15.415 -5.508 -34.880 1.00 70.50 72 ILE A C 1
ATOM 562 O O . ILE A 1 72 ? 15.749 -5.766 -33.723 1.00 70.50 72 ILE A O 1
ATOM 566 N N . ALA A 1 73 ? 16.307 -5.073 -35.769 1.00 68.69 73 ALA A N 1
ATOM 567 C CA . ALA A 1 73 ? 17.691 -4.783 -35.401 1.00 68.69 73 ALA A CA 1
ATOM 568 C C . ALA A 1 73 ? 17.763 -3.500 -34.547 1.00 68.69 73 ALA A C 1
ATOM 570 O O . ALA A 1 73 ? 17.714 -2.389 -35.064 1.00 68.69 73 ALA A O 1
ATOM 571 N N . LEU A 1 74 ? 17.898 -3.647 -33.223 1.00 73.50 74 LEU A N 1
ATOM 572 C CA . LEU A 1 74 ? 18.040 -2.530 -32.267 1.00 73.50 74 LEU A CA 1
ATOM 573 C C . LEU A 1 74 ? 19.483 -1.996 -32.170 1.00 73.50 74 LEU A C 1
ATOM 575 O O . LEU A 1 74 ? 19.810 -1.207 -31.292 1.00 73.50 74 LEU A O 1
ATOM 579 N N . SER A 1 75 ? 20.353 -2.446 -33.073 1.00 69.25 75 SER A N 1
ATOM 580 C CA . SER A 1 75 ? 21.781 -2.132 -33.093 1.00 69.25 75 SER A CA 1
ATOM 581 C C . SER A 1 75 ? 22.106 -0.702 -33.518 1.00 69.25 75 SER A C 1
ATOM 583 O O . SER A 1 75 ? 23.194 -0.222 -33.221 1.00 69.25 75 SER A O 1
ATOM 585 N N . GLU A 1 76 ? 21.199 -0.051 -34.244 1.00 75.00 76 GLU A N 1
ATOM 586 C CA . GLU A 1 76 ? 21.390 1.301 -34.761 1.00 75.00 76 GLU A CA 1
ATOM 587 C C . GLU A 1 76 ? 20.459 2.283 -34.037 1.00 75.00 76 GLU A C 1
ATOM 589 O O . GLU A 1 76 ? 19.233 2.179 -34.189 1.00 75.00 76 GLU A O 1
ATOM 594 N N . PRO A 1 77 ? 21.014 3.263 -33.295 1.00 73.25 77 PRO A N 1
ATOM 595 C CA . PRO A 1 77 ? 20.235 4.211 -32.496 1.00 73.25 77 PRO A CA 1
ATOM 596 C C . PRO A 1 77 ? 19.198 5.009 -33.300 1.00 73.25 77 PRO A C 1
ATOM 598 O O . PRO A 1 77 ? 18.153 5.357 -32.764 1.00 73.25 77 PRO A O 1
ATOM 601 N N . ASN A 1 78 ? 19.443 5.272 -34.588 1.00 74.69 78 ASN A N 1
ATOM 602 C CA . ASN A 1 78 ? 18.580 6.101 -35.443 1.00 74.69 78 ASN A CA 1
ATOM 603 C C . ASN A 1 78 ? 17.873 5.328 -36.569 1.00 74.69 78 ASN A C 1
ATOM 605 O O . ASN A 1 78 ? 17.415 5.935 -37.539 1.00 74.69 78 ASN A O 1
ATOM 609 N N . SER A 1 79 ? 17.748 4.003 -36.462 1.00 79.00 79 SER A N 1
ATOM 610 C CA . SER A 1 79 ? 17.013 3.229 -37.470 1.00 79.00 79 SER A CA 1
ATOM 611 C C . SER A 1 79 ? 15.522 3.612 -37.510 1.00 79.00 79 SER A C 1
ATOM 613 O O . SER A 1 79 ? 14.873 3.818 -36.479 1.00 79.00 79 SER A O 1
ATOM 615 N N . GLN A 1 80 ? 14.934 3.666 -38.711 1.00 78.38 80 GLN A N 1
ATOM 616 C CA . GLN A 1 80 ? 13.492 3.921 -38.881 1.00 78.38 80 GLN A CA 1
ATOM 617 C C . GLN A 1 80 ? 12.631 2.861 -38.175 1.00 78.38 80 GLN A C 1
ATOM 619 O O . GLN A 1 80 ? 11.551 3.170 -37.671 1.00 78.38 80 GLN A O 1
ATOM 624 N N . ALA A 1 81 ? 13.132 1.626 -38.077 1.00 77.44 81 ALA A N 1
ATOM 625 C CA . ALA A 1 81 ? 12.478 0.543 -37.352 1.00 77.44 81 ALA A CA 1
ATOM 626 C C . ALA A 1 81 ? 12.359 0.840 -35.845 1.00 77.44 81 ALA A C 1
ATOM 628 O O . ALA A 1 81 ? 11.298 0.609 -35.263 1.00 77.44 81 ALA A O 1
ATOM 629 N N . LEU A 1 82 ? 13.395 1.421 -35.226 1.00 80.25 82 LEU A N 1
ATOM 630 C CA . LEU A 1 82 ? 13.357 1.822 -33.819 1.00 80.25 82 LEU A CA 1
ATOM 631 C C . LEU A 1 82 ? 12.367 2.969 -33.572 1.00 80.25 82 LEU A C 1
ATOM 633 O O . LEU A 1 82 ? 11.624 2.951 -32.591 1.00 80.25 82 LEU A O 1
ATOM 637 N N . ILE A 1 83 ? 12.316 3.946 -34.481 1.00 82.25 83 ILE A N 1
ATOM 638 C CA . ILE A 1 83 ? 11.378 5.077 -34.393 1.00 82.25 83 ILE A CA 1
ATOM 639 C C . ILE A 1 83 ? 9.927 4.586 -34.507 1.00 82.25 83 ILE A C 1
ATOM 641 O O . ILE A 1 83 ? 9.060 5.022 -33.747 1.00 82.25 83 ILE A O 1
ATOM 645 N N . ASN A 1 84 ? 9.654 3.658 -35.427 1.00 83.50 84 ASN A N 1
ATOM 646 C CA . ASN A 1 84 ? 8.326 3.062 -35.580 1.00 83.50 84 ASN A CA 1
ATOM 647 C C . ASN A 1 84 ? 7.936 2.221 -34.355 1.00 83.50 84 ASN A C 1
ATOM 649 O O . ASN A 1 84 ? 6.791 2.299 -33.904 1.00 83.50 84 ASN A O 1
ATOM 653 N N . LEU A 1 85 ? 8.893 1.498 -33.763 1.00 82.75 85 LEU A N 1
ATOM 654 C CA . LEU A 1 85 ? 8.687 0.785 -32.505 1.00 82.75 85 LEU A CA 1
ATOM 655 C C . LEU A 1 85 ? 8.327 1.756 -31.370 1.00 82.75 85 LEU A C 1
ATOM 657 O O . LEU A 1 85 ? 7.295 1.568 -30.733 1.00 82.75 85 LEU A O 1
ATOM 661 N N . GLN A 1 86 ? 9.092 2.833 -31.159 1.00 84.81 86 GLN A N 1
ATOM 662 C CA . GLN A 1 86 ? 8.772 3.844 -30.137 1.00 84.81 86 GLN A CA 1
ATOM 663 C C . GLN A 1 86 ? 7.372 4.437 -30.321 1.00 84.81 86 GLN A C 1
ATOM 665 O O . GLN A 1 86 ? 6.616 4.526 -29.356 1.00 84.81 86 GLN A O 1
ATOM 670 N N . LYS A 1 87 ? 6.983 4.775 -31.558 1.00 84.06 87 LYS A N 1
ATOM 671 C CA . LYS A 1 87 ? 5.623 5.259 -31.850 1.00 84.06 87 LYS A CA 1
ATOM 672 C C . LYS A 1 87 ? 4.559 4.248 -31.418 1.00 84.06 87 LYS A C 1
ATOM 674 O O . LYS A 1 87 ? 3.614 4.636 -30.739 1.00 84.06 87 LYS A O 1
ATOM 679 N N . SER A 1 88 ? 4.742 2.966 -31.745 1.00 82.81 88 SER A N 1
ATOM 680 C CA . SER A 1 88 ? 3.806 1.906 -31.337 1.00 82.81 88 SER A CA 1
ATOM 681 C C . SER A 1 88 ? 3.728 1.730 -29.813 1.00 82.81 88 SER A C 1
ATOM 683 O O . SER A 1 88 ? 2.638 1.559 -29.269 1.00 82.81 88 SER A O 1
ATOM 685 N N . LEU A 1 89 ? 4.858 1.864 -29.107 1.00 83.75 89 LEU A N 1
ATOM 686 C CA . LEU A 1 89 ? 4.919 1.769 -27.646 1.00 83.75 89 LEU A CA 1
ATOM 687 C C . LEU A 1 89 ? 4.191 2.939 -26.964 1.00 83.75 89 LEU A C 1
ATOM 689 O O . LEU A 1 89 ? 3.500 2.740 -25.967 1.00 83.75 89 LEU A O 1
ATOM 693 N N . VAL A 1 90 ? 4.289 4.151 -27.517 1.00 83.25 90 VAL A N 1
ATOM 694 C CA . VAL A 1 90 ? 3.593 5.340 -26.992 1.00 83.25 90 VAL A CA 1
ATOM 695 C C . VAL A 1 90 ? 2.072 5.236 -27.164 1.00 83.25 90 VAL A C 1
ATOM 697 O O . VAL A 1 90 ? 1.321 5.711 -26.309 1.00 83.25 90 VAL A O 1
ATOM 700 N N . THR A 1 91 ? 1.592 4.611 -28.243 1.00 82.25 91 THR A N 1
ATOM 701 C CA . THR A 1 91 ? 0.149 4.464 -28.506 1.00 82.25 91 THR A CA 1
ATOM 702 C C . THR A 1 91 ? -0.541 3.519 -27.520 1.00 82.25 91 THR A C 1
ATOM 704 O O . THR A 1 91 ? -1.666 3.786 -27.106 1.00 82.25 91 THR A O 1
ATOM 707 N N . GLU A 1 92 ? 0.134 2.447 -27.113 1.00 76.94 92 GLU A N 1
ATOM 708 C CA . GLU A 1 92 ? -0.440 1.385 -26.272 1.00 76.94 92 GLU A CA 1
ATOM 709 C C . GLU A 1 92 ? -0.543 1.769 -24.783 1.00 76.94 92 GLU A C 1
ATOM 711 O O . GLU A 1 92 ? -1.323 1.171 -24.047 1.00 76.94 92 GLU A O 1
ATOM 716 N N . ARG A 1 93 ? 0.209 2.789 -24.332 1.00 76.31 93 ARG A N 1
ATOM 717 C CA . ARG A 1 93 ? 0.168 3.384 -22.974 1.00 76.31 93 ARG A CA 1
ATOM 718 C C . ARG A 1 93 ? 0.330 2.415 -21.786 1.00 76.31 93 ARG A C 1
ATOM 720 O O . ARG A 1 93 ? 0.135 2.845 -20.649 1.00 76.31 93 ARG A O 1
ATOM 727 N N . SER A 1 94 ? 0.715 1.159 -22.008 1.00 85.94 94 SER A N 1
ATOM 728 C CA . SER A 1 94 ? 0.962 0.185 -20.938 1.00 85.94 94 SER A CA 1
ATOM 729 C C . SER A 1 94 ? 2.205 0.541 -20.123 1.00 85.94 94 SER A C 1
ATOM 731 O O . SER A 1 94 ? 3.096 1.265 -20.593 1.00 85.94 94 SER A O 1
ATOM 733 N N . LEU A 1 95 ? 2.291 0.027 -18.894 1.00 88.12 95 LEU A N 1
ATOM 734 C CA . LEU A 1 95 ? 3.449 0.261 -18.030 1.00 88.12 95 LEU A CA 1
ATOM 735 C C . LEU A 1 95 ? 4.738 -0.207 -18.716 1.00 88.12 95 LEU A C 1
ATOM 737 O O . LEU A 1 95 ? 5.667 0.585 -18.865 1.00 88.12 95 LEU A O 1
ATOM 741 N N . LEU A 1 96 ? 4.767 -1.447 -19.215 1.00 89.50 96 LEU A N 1
ATOM 742 C CA . LEU A 1 96 ? 5.929 -1.992 -19.921 1.00 89.50 96 LEU A CA 1
ATOM 743 C C . LEU A 1 96 ? 6.291 -1.153 -21.159 1.00 89.50 96 LEU A C 1
ATOM 745 O O . LEU A 1 96 ? 7.464 -0.839 -21.355 1.00 89.50 96 LEU A O 1
ATOM 749 N N . ALA A 1 97 ? 5.310 -0.746 -21.972 1.00 88.44 97 ALA A N 1
ATOM 750 C CA . ALA A 1 97 ? 5.582 0.014 -23.191 1.00 88.44 97 ALA A CA 1
ATOM 751 C C . ALA A 1 97 ? 6.190 1.393 -22.899 1.00 88.44 97 ALA A C 1
ATOM 753 O O . ALA A 1 97 ? 7.158 1.792 -23.548 1.00 88.44 97 ALA A O 1
ATOM 754 N N . ASN A 1 98 ? 5.686 2.088 -21.877 1.00 90.12 98 ASN A N 1
ATOM 755 C CA . ASN A 1 98 ? 6.230 3.376 -21.449 1.00 90.12 98 ASN A CA 1
ATOM 756 C C . ASN A 1 98 ? 7.671 3.249 -20.931 1.00 90.12 98 ASN A C 1
ATOM 758 O O . ASN A 1 98 ? 8.517 4.079 -21.275 1.00 90.12 98 ASN A O 1
ATOM 762 N N . ARG A 1 99 ? 7.959 2.205 -20.142 1.00 92.38 99 ARG A N 1
ATOM 763 C CA . ARG A 1 99 ? 9.306 1.937 -19.611 1.00 92.38 99 ARG A CA 1
ATOM 764 C C . ARG A 1 99 ? 10.289 1.597 -20.732 1.00 92.38 99 ARG A C 1
ATOM 766 O O . ARG A 1 99 ? 11.325 2.247 -20.859 1.00 92.38 99 ARG A O 1
ATOM 773 N N . CYS A 1 100 ? 9.916 0.679 -21.627 1.00 90.94 100 CYS A N 1
ATOM 774 C CA . CYS A 1 100 ? 10.698 0.357 -22.823 1.00 90.94 100 CYS A CA 1
ATOM 775 C C . CYS A 1 100 ? 10.954 1.594 -23.694 1.00 90.94 100 CYS A C 1
ATOM 777 O O . CYS A 1 100 ? 12.073 1.793 -24.161 1.00 90.94 100 CYS A O 1
ATOM 779 N N . ASN A 1 101 ? 9.947 2.452 -23.891 1.00 91.62 101 ASN A N 1
ATOM 780 C CA . ASN A 1 101 ? 10.103 3.681 -24.662 1.00 91.62 101 ASN A CA 1
ATOM 781 C C . ASN A 1 101 ? 11.124 4.640 -24.029 1.00 91.62 101 ASN A C 1
ATOM 783 O O . ASN A 1 101 ? 11.955 5.181 -24.754 1.00 91.62 101 ASN A O 1
ATOM 787 N N . ARG A 1 102 ? 11.118 4.823 -22.699 1.00 91.44 102 ARG A N 1
ATOM 788 C CA . ARG A 1 102 ? 12.116 5.667 -22.012 1.00 91.44 102 ARG A CA 1
ATOM 789 C C . ARG A 1 102 ? 13.534 5.119 -22.141 1.00 91.44 102 ARG A C 1
ATOM 791 O O . ARG A 1 102 ? 14.436 5.874 -22.498 1.00 91.44 102 ARG A O 1
ATOM 798 N N . VAL A 1 103 ? 13.719 3.813 -21.943 1.00 92.88 103 VAL A N 1
ATOM 799 C CA . VAL A 1 103 ? 15.025 3.149 -22.117 1.00 92.88 103 VAL A CA 1
ATOM 800 C C . VAL A 1 103 ? 15.524 3.293 -23.558 1.00 92.88 103 VAL A C 1
ATOM 802 O O . VAL A 1 103 ? 16.669 3.677 -23.794 1.00 92.88 103 VAL A O 1
ATOM 805 N N . LEU A 1 104 ? 14.649 3.065 -24.542 1.00 90.38 104 LEU A N 1
ATOM 806 C CA . LEU A 1 104 ? 14.985 3.245 -25.955 1.00 90.38 104 LEU A CA 1
ATOM 807 C C . LEU A 1 104 ? 15.258 4.708 -26.317 1.00 90.38 104 LEU A C 1
ATOM 809 O O . LEU A 1 104 ? 16.093 4.976 -27.178 1.00 90.38 104 LEU A O 1
ATOM 813 N N . ALA A 1 105 ? 14.560 5.661 -25.700 1.00 90.44 105 ALA A N 1
ATOM 814 C CA . ALA A 1 105 ? 14.798 7.083 -25.918 1.00 90.44 105 ALA A CA 1
ATOM 815 C C . ALA A 1 105 ? 16.177 7.496 -25.390 1.00 90.44 105 ALA A C 1
ATOM 817 O O . ALA A 1 105 ? 16.907 8.181 -26.105 1.00 90.44 105 ALA A O 1
ATOM 818 N N . ALA A 1 106 ? 16.561 7.015 -24.203 1.00 90.75 106 ALA A N 1
ATOM 819 C CA . ALA A 1 106 ? 17.902 7.214 -23.660 1.00 90.75 106 ALA A CA 1
ATOM 820 C C . ALA A 1 106 ? 18.973 6.616 -24.585 1.00 90.75 106 ALA A C 1
ATOM 822 O O . ALA A 1 106 ? 19.929 7.307 -24.928 1.00 90.75 106 ALA A O 1
ATOM 823 N N . TYR A 1 107 ? 18.763 5.389 -25.077 1.00 90.94 107 TYR A N 1
ATOM 824 C CA . TYR A 1 107 ? 19.666 4.759 -26.045 1.00 90.94 107 TYR A CA 1
ATOM 825 C C . TYR A 1 107 ? 19.795 5.550 -27.352 1.00 90.94 107 TYR A C 1
ATOM 827 O O . TYR A 1 107 ? 20.896 5.735 -27.862 1.00 90.94 107 TYR A O 1
ATOM 835 N N . ARG A 1 108 ? 18.679 6.044 -27.901 1.00 88.75 108 ARG A N 1
ATOM 836 C CA . ARG A 1 108 ? 18.672 6.814 -29.153 1.00 88.75 108 ARG A CA 1
ATOM 837 C C . ARG A 1 108 ? 19.461 8.117 -29.039 1.00 88.75 108 ARG A C 1
ATOM 839 O O . ARG A 1 108 ? 20.105 8.521 -30.001 1.00 88.75 108 ARG A O 1
ATOM 846 N N . LEU A 1 109 ? 19.394 8.770 -27.879 1.00 88.31 109 LEU A N 1
ATOM 847 C CA . LEU A 1 109 ? 20.117 10.014 -27.618 1.00 88.31 109 LEU A CA 1
ATOM 848 C C . LEU A 1 109 ? 21.606 9.772 -27.345 1.00 88.31 109 LEU A C 1
ATOM 850 O O . LEU A 1 109 ? 22.439 10.543 -27.813 1.00 88.31 109 LEU A O 1
ATOM 854 N N . SER A 1 110 ? 21.948 8.720 -26.600 1.00 88.12 110 SER A N 1
ATOM 855 C CA . SER A 1 110 ? 23.329 8.466 -26.175 1.00 88.12 110 SER A CA 1
ATOM 856 C C . SER A 1 110 ? 24.153 7.646 -27.172 1.00 88.12 110 SER A C 1
ATOM 858 O O . SER A 1 110 ? 25.380 7.786 -27.236 1.00 88.12 110 SER A O 1
ATOM 860 N N . GLY A 1 111 ? 23.492 6.761 -27.921 1.00 85.56 111 GLY A N 1
ATOM 861 C CA . GLY A 1 111 ? 24.115 5.713 -28.725 1.00 85.56 111 GLY A CA 1
ATOM 862 C C . GLY A 1 111 ? 24.847 4.649 -27.903 1.00 85.56 111 GLY A C 1
ATOM 863 O O . GLY A 1 111 ? 25.642 3.903 -28.469 1.00 85.56 111 GLY A O 1
ATOM 864 N N . ASP A 1 112 ? 24.625 4.592 -26.587 1.00 87.69 112 ASP A N 1
ATOM 865 C CA . ASP A 1 112 ? 25.353 3.713 -25.676 1.00 87.69 112 ASP A CA 1
ATOM 866 C C . ASP A 1 112 ? 24.406 2.878 -24.806 1.00 87.69 112 ASP A C 1
ATOM 868 O O . ASP A 1 112 ? 23.527 3.400 -24.110 1.00 87.69 112 ASP A O 1
ATOM 872 N N . ARG A 1 113 ? 24.617 1.559 -24.827 1.00 90.31 113 ARG A N 1
ATOM 873 C CA . ARG A 1 113 ? 23.904 0.590 -23.991 1.00 90.31 113 ARG A CA 1
ATOM 874 C C . ARG A 1 113 ? 24.094 0.873 -22.500 1.00 90.31 113 ARG A C 1
ATOM 876 O O . ARG A 1 113 ? 23.157 0.623 -21.742 1.00 90.31 113 ARG A O 1
ATOM 883 N N . GLN A 1 114 ? 25.261 1.362 -22.070 1.00 90.69 114 GLN A N 1
ATOM 884 C CA . GLN A 1 114 ? 25.505 1.608 -20.644 1.00 90.69 114 GLN A CA 1
ATOM 885 C C . GLN A 1 114 ? 24.522 2.649 -20.090 1.00 90.69 114 GLN A C 1
ATOM 887 O O . GLN A 1 114 ? 23.798 2.359 -19.142 1.00 90.69 114 GLN A O 1
ATOM 892 N N . ILE A 1 115 ? 24.382 3.786 -20.774 1.00 92.12 115 ILE A N 1
ATOM 893 C CA . ILE A 1 115 ? 23.430 4.846 -20.405 1.00 92.12 115 ILE A CA 1
ATOM 894 C C . ILE A 1 115 ? 21.978 4.338 -20.434 1.00 92.12 115 ILE A C 1
ATOM 896 O O . ILE A 1 115 ? 21.166 4.694 -19.583 1.00 92.12 115 ILE A O 1
ATOM 900 N N . ALA A 1 116 ? 21.628 3.471 -21.390 1.00 92.94 116 ALA A N 1
ATOM 901 C CA . ALA A 1 116 ? 20.299 2.858 -21.431 1.00 92.94 116 ALA A CA 1
ATOM 902 C C . ALA A 1 116 ? 20.046 1.907 -20.243 1.00 92.94 116 ALA A C 1
ATOM 904 O O . ALA A 1 116 ? 18.916 1.798 -19.772 1.00 92.94 116 ALA A O 1
ATOM 905 N N . THR A 1 117 ? 21.091 1.233 -19.757 1.00 94.00 117 THR A N 1
ATOM 906 C CA . THR A 1 117 ? 21.022 0.337 -18.592 1.00 94.00 117 THR A CA 1
ATOM 907 C C . THR A 1 117 ? 20.860 1.140 -17.306 1.00 94.00 117 THR A C 1
ATOM 909 O O . THR A 1 117 ? 19.990 0.819 -16.503 1.00 94.00 117 THR A O 1
ATOM 912 N N . GLU A 1 118 ? 21.630 2.218 -17.145 1.00 94.75 118 GLU A N 1
ATOM 913 C CA . GLU A 1 118 ? 21.501 3.160 -16.025 1.00 94.75 118 GLU A CA 1
ATOM 914 C C . GLU A 1 118 ? 20.083 3.749 -15.971 1.00 94.75 118 GLU A C 1
ATOM 916 O O . GLU A 1 118 ? 19.410 3.637 -14.950 1.00 94.75 118 GLU A O 1
ATOM 921 N N . MET A 1 119 ? 19.554 4.217 -17.109 1.00 95.06 119 MET A N 1
ATOM 922 C CA . MET A 1 119 ? 18.162 4.678 -17.208 1.00 95.06 119 MET A CA 1
ATOM 923 C C . MET A 1 119 ? 17.147 3.595 -16.808 1.00 95.06 119 MET A C 1
ATOM 925 O O . MET A 1 119 ? 16.150 3.897 -16.159 1.00 95.06 119 MET A O 1
ATOM 929 N N . ALA A 1 120 ? 17.362 2.333 -17.195 1.00 95.06 120 ALA A N 1
ATOM 930 C CA . ALA A 1 120 ? 16.461 1.240 -16.826 1.00 95.06 120 ALA A CA 1
ATOM 931 C C . ALA A 1 120 ? 16.463 0.964 -15.310 1.00 95.06 120 ALA A C 1
ATOM 933 O O . ALA A 1 120 ? 15.400 0.685 -14.747 1.00 95.06 120 ALA A O 1
ATOM 934 N N . LEU A 1 121 ? 17.630 1.059 -14.663 1.00 95.50 121 LEU A N 1
ATOM 935 C CA . LEU A 1 121 ? 17.792 0.899 -13.215 1.00 95.50 121 LEU A CA 1
ATOM 936 C C . LEU A 1 121 ? 17.144 2.053 -12.443 1.00 95.50 121 LEU A C 1
ATOM 938 O O . LEU A 1 121 ? 16.365 1.803 -11.519 1.00 95.50 121 LEU A O 1
ATOM 942 N N . ASP A 1 122 ? 17.398 3.294 -12.860 1.00 96.06 122 ASP A N 1
ATOM 943 C CA . ASP A 1 122 ? 16.781 4.484 -12.267 1.00 96.06 122 ASP A CA 1
ATOM 944 C C . ASP A 1 122 ? 15.255 4.396 -12.357 1.00 96.06 122 ASP A C 1
ATOM 946 O O . ASP A 1 122 ? 14.547 4.569 -11.364 1.00 96.06 122 ASP A O 1
ATOM 950 N N . ASP A 1 123 ? 14.741 4.021 -13.529 1.00 94.94 123 ASP A N 1
ATOM 951 C CA . ASP A 1 123 ? 13.314 3.842 -13.760 1.00 94.94 123 ASP A CA 1
ATOM 952 C C . ASP A 1 123 ? 12.721 2.732 -12.874 1.00 94.94 123 ASP A C 1
ATOM 954 O O . ASP A 1 123 ? 11.652 2.915 -12.293 1.00 94.94 123 ASP A O 1
ATOM 958 N N . ALA A 1 124 ? 13.414 1.598 -12.715 1.00 95.75 124 ALA A N 1
ATOM 959 C CA . ALA A 1 124 ? 12.983 0.513 -11.828 1.00 95.75 124 ALA A CA 1
ATOM 960 C C . ALA A 1 124 ? 12.880 0.973 -10.368 1.00 95.75 124 ALA A C 1
ATOM 962 O O . ALA A 1 124 ? 11.849 0.756 -9.722 1.00 95.75 124 ALA A O 1
ATOM 963 N N . SER A 1 125 ? 13.909 1.670 -9.876 1.00 96.31 125 SER A N 1
ATOM 964 C CA . SER A 1 125 ? 13.922 2.214 -8.515 1.00 96.31 125 SER A CA 1
ATOM 965 C C . SER A 1 125 ? 12.789 3.223 -8.297 1.00 96.31 125 SER A C 1
ATOM 967 O O . SER A 1 125 ? 12.074 3.147 -7.297 1.00 96.31 125 SER A O 1
ATOM 969 N N . PHE A 1 126 ? 12.530 4.086 -9.285 1.00 95.94 126 PHE A N 1
ATOM 970 C CA . PHE A 1 126 ? 11.449 5.063 -9.240 1.00 95.94 126 PHE A CA 1
ATOM 971 C C . PHE A 1 126 ? 10.074 4.400 -9.087 1.00 95.94 126 PHE A C 1
ATOM 973 O O . PHE A 1 126 ? 9.295 4.802 -8.220 1.00 95.94 126 PHE A O 1
ATOM 980 N N . TYR A 1 127 ? 9.756 3.368 -9.881 1.00 95.12 127 TYR A N 1
ATOM 981 C CA . TYR A 1 127 ? 8.465 2.677 -9.747 1.00 95.12 127 TYR A CA 1
ATOM 982 C C . TYR A 1 127 ? 8.345 1.881 -8.451 1.00 95.12 127 TYR A C 1
ATOM 984 O O . TYR A 1 127 ? 7.246 1.822 -7.897 1.00 95.12 127 TYR A O 1
ATOM 992 N N . ALA A 1 128 ? 9.439 1.297 -7.956 1.00 94.75 128 ALA A N 1
ATOM 993 C CA . ALA A 1 128 ? 9.441 0.617 -6.665 1.00 94.75 128 ALA A CA 1
ATOM 994 C C . ALA A 1 128 ? 9.088 1.596 -5.531 1.00 94.75 128 ALA A C 1
ATOM 996 O O . ALA A 1 128 ? 8.127 1.360 -4.794 1.00 94.75 128 ALA A O 1
ATOM 997 N N . SER A 1 129 ? 9.766 2.747 -5.463 1.00 96.44 129 SER A N 1
ATOM 998 C CA . SER A 1 129 ? 9.484 3.784 -4.461 1.00 96.44 129 SER A CA 1
ATOM 999 C C . SER A 1 129 ? 8.097 4.418 -4.629 1.00 96.44 129 SER A C 1
ATOM 1001 O O . SER A 1 129 ? 7.399 4.680 -3.644 1.00 96.44 129 SER A O 1
ATOM 1003 N N . ALA A 1 130 ? 7.648 4.638 -5.869 1.00 94.50 130 ALA A N 1
ATOM 1004 C CA . ALA A 1 130 ? 6.302 5.142 -6.141 1.00 94.50 130 ALA A CA 1
ATOM 1005 C C . ALA A 1 130 ? 5.217 4.146 -5.697 1.00 94.50 130 ALA A C 1
ATOM 1007 O O . ALA A 1 130 ? 4.184 4.558 -5.164 1.00 94.50 130 ALA A O 1
ATOM 1008 N N . SER A 1 131 ? 5.457 2.843 -5.884 1.00 94.81 131 SER A N 1
ATOM 1009 C CA . SER A 1 131 ? 4.581 1.783 -5.384 1.00 94.81 131 SER A CA 1
ATOM 1010 C C . SER A 1 131 ? 4.513 1.824 -3.859 1.00 94.81 131 SER A C 1
ATOM 1012 O O . SER A 1 131 ? 3.417 1.952 -3.318 1.00 94.81 131 SER A O 1
ATOM 1014 N N . GLU A 1 132 ? 5.648 1.815 -3.152 1.00 94.62 132 GLU A N 1
ATOM 1015 C CA . GLU A 1 132 ? 5.669 1.905 -1.680 1.00 94.62 132 GLU A CA 1
ATOM 1016 C C . GLU A 1 132 ? 4.898 3.121 -1.154 1.00 94.62 132 GLU A C 1
ATOM 1018 O O . GLU A 1 132 ? 4.065 3.000 -0.251 1.00 94.62 132 GLU A O 1
ATOM 1023 N N . THR A 1 133 ? 5.104 4.280 -1.784 1.00 95.81 133 THR A N 1
ATOM 1024 C CA . THR A 1 133 ? 4.404 5.523 -1.437 1.00 95.81 133 THR A CA 1
ATOM 1025 C C . THR A 1 133 ? 2.890 5.390 -1.627 1.00 95.81 133 THR A C 1
ATOM 1027 O O . THR A 1 133 ? 2.113 5.844 -0.785 1.00 95.81 133 THR A O 1
ATOM 1030 N N . ALA A 1 134 ? 2.441 4.731 -2.699 1.00 94.12 134 ALA A N 1
ATOM 1031 C CA . ALA A 1 134 ? 1.018 4.546 -2.979 1.00 94.12 134 ALA A CA 1
ATOM 1032 C C . ALA A 1 134 ? 0.305 3.647 -1.948 1.00 94.12 134 ALA A C 1
ATOM 1034 O O . ALA A 1 134 ? -0.881 3.861 -1.687 1.00 94.12 134 ALA A O 1
ATOM 1035 N N . TYR A 1 135 ? 1.002 2.672 -1.349 1.00 96.38 135 TYR A N 1
ATOM 1036 C CA . TYR A 1 135 ? 0.439 1.781 -0.318 1.00 96.38 135 TYR A CA 1
ATOM 1037 C C . TYR A 1 135 ? 0.556 2.328 1.111 1.00 96.38 135 TYR A C 1
ATOM 1039 O O . TYR A 1 135 ? -0.103 1.802 2.011 1.00 96.38 135 TYR A O 1
ATOM 1047 N N . ALA A 1 136 ? 1.323 3.399 1.337 1.00 95.88 136 ALA A N 1
ATOM 1048 C CA . ALA A 1 136 ? 1.502 3.986 2.666 1.00 95.88 136 ALA A CA 1
ATOM 1049 C C . ALA A 1 136 ? 0.167 4.404 3.311 1.00 95.88 136 ALA A C 1
ATOM 1051 O O . ALA A 1 136 ? -0.135 3.996 4.433 1.00 95.88 136 ALA A O 1
ATOM 1052 N N . LEU A 1 137 ? -0.666 5.158 2.583 1.00 94.62 137 LEU A N 1
ATOM 1053 C CA . LEU A 1 137 ? -1.960 5.620 3.092 1.00 94.62 137 LEU A CA 1
ATOM 1054 C C . LEU A 1 137 ? -2.914 4.444 3.405 1.00 94.62 137 LEU A C 1
ATOM 1056 O O . LEU A 1 137 ? -3.375 4.370 4.543 1.00 94.62 137 LEU A O 1
ATOM 1060 N N . PRO A 1 138 ? -3.191 3.493 2.486 1.00 95.12 138 PRO A N 1
ATOM 1061 C CA . PRO A 1 138 ? -4.001 2.314 2.796 1.00 95.12 138 PRO A CA 1
ATOM 1062 C C . PRO A 1 138 ? -3.532 1.535 4.029 1.00 95.12 138 PRO A C 1
ATOM 1064 O O . PRO A 1 138 ? -4.368 1.148 4.840 1.00 95.12 138 PRO A O 1
ATOM 1067 N N . ARG A 1 139 ? -2.218 1.344 4.221 1.00 95.88 139 ARG A N 1
ATOM 1068 C CA . ARG A 1 139 ? -1.682 0.645 5.404 1.00 95.88 139 ARG A CA 1
ATOM 1069 C C . ARG A 1 139 ? -2.010 1.377 6.706 1.00 95.88 139 ARG A C 1
ATOM 1071 O O . ARG A 1 139 ? -2.448 0.741 7.662 1.00 95.88 139 ARG A O 1
ATOM 1078 N N . ILE A 1 140 ? -1.849 2.701 6.728 1.00 96.44 140 ILE A N 1
ATOM 1079 C CA . ILE A 1 140 ? -2.205 3.529 7.892 1.00 96.44 140 ILE A CA 1
ATOM 1080 C C . ILE A 1 140 ? -3.699 3.395 8.206 1.00 96.44 140 ILE A C 1
ATOM 1082 O O . ILE A 1 140 ? -4.079 3.253 9.365 1.00 96.44 140 ILE A O 1
ATOM 1086 N N . LEU A 1 141 ? -4.552 3.387 7.182 1.00 94.94 141 LEU A N 1
ATOM 1087 C CA . LEU A 1 141 ? -5.997 3.244 7.364 1.00 94.94 141 LEU A CA 1
ATOM 1088 C C . LEU A 1 141 ? -6.383 1.869 7.913 1.00 94.94 141 LEU A C 1
ATOM 1090 O O . LEU A 1 141 ? -7.203 1.794 8.823 1.00 94.94 141 LEU A O 1
ATOM 1094 N N . VAL A 1 142 ? -5.771 0.792 7.411 1.00 95.62 142 VAL A N 1
ATOM 1095 C CA . VAL A 1 142 ? -5.982 -0.562 7.951 1.00 95.62 142 VAL A CA 1
ATOM 1096 C C . VAL A 1 142 ? -5.566 -0.645 9.419 1.00 95.62 142 VAL A C 1
ATOM 1098 O O . VAL A 1 142 ? -6.267 -1.274 10.214 1.00 95.62 142 VAL A O 1
ATOM 1101 N N . TRP A 1 143 ? -4.468 0.020 9.788 1.00 95.50 143 TRP A N 1
ATOM 1102 C CA . TRP A 1 143 ? -4.002 0.115 11.172 1.00 95.50 143 TRP A CA 1
ATOM 1103 C C . TRP A 1 143 ? -4.929 0.957 12.067 1.00 95.50 143 TRP A C 1
ATOM 1105 O O . TRP A 1 143 ? -5.101 0.647 13.244 1.00 95.50 143 TRP A O 1
ATOM 1115 N N . ALA A 1 144 ? -5.585 1.980 11.516 1.00 95.69 144 ALA A N 1
ATOM 1116 C CA . ALA A 1 144 ? -6.520 2.822 12.259 1.00 95.69 144 ALA A CA 1
ATOM 1117 C C . ALA A 1 144 ? -7.848 2.116 12.602 1.00 95.69 144 ALA A C 1
ATOM 1119 O O . ALA A 1 144 ? -8.491 2.478 13.588 1.00 95.69 144 ALA A O 1
ATOM 1120 N N . ILE A 1 145 ? -8.266 1.101 11.832 1.00 94.44 145 ILE A N 1
ATOM 1121 C CA . ILE A 1 145 ? -9.533 0.386 12.068 1.00 94.44 145 ILE A CA 1
ATOM 1122 C C . ILE A 1 145 ? -9.561 -0.289 13.461 1.00 94.44 145 ILE A C 1
ATOM 1124 O O . ILE A 1 145 ? -10.485 -0.000 14.223 1.00 94.44 145 ILE A O 1
ATOM 1128 N N . PRO A 1 146 ? -8.577 -1.124 13.868 1.00 94.69 146 PRO A N 1
ATOM 1129 C CA . PRO A 1 146 ? -8.534 -1.692 15.219 1.00 94.69 146 PRO A CA 1
ATOM 1130 C C . PRO A 1 146 ? -8.487 -0.642 16.330 1.00 94.69 146 PRO A C 1
ATOM 1132 O O . PRO A 1 146 ? -9.097 -0.837 17.380 1.00 94.69 146 PRO A O 1
ATOM 1135 N N . LEU A 1 147 ? -7.800 0.482 16.098 1.00 95.38 147 LEU A N 1
ATOM 1136 C CA . LEU A 1 147 ? -7.725 1.579 17.063 1.00 95.38 147 LEU A CA 1
ATOM 1137 C C . LEU A 1 147 ? -9.104 2.212 17.299 1.00 95.38 147 LEU A C 1
ATOM 1139 O O . LEU A 1 147 ? -9.464 2.474 18.444 1.00 95.38 147 LEU A O 1
ATOM 1143 N N . LEU A 1 148 ? -9.910 2.393 16.246 1.00 92.75 148 LEU A N 1
ATOM 1144 C CA . LEU A 1 148 ? -11.310 2.818 16.383 1.00 92.75 148 LEU A CA 1
ATOM 1145 C C . LEU A 1 148 ? -12.151 1.800 17.160 1.00 92.75 148 LEU A C 1
ATOM 1147 O O . LEU A 1 148 ? -12.998 2.199 17.959 1.00 92.75 148 LEU A O 1
ATOM 1151 N N . GLY A 1 149 ? -11.897 0.505 16.958 1.00 92.44 149 GLY A N 1
ATOM 1152 C CA . GLY A 1 149 ? -12.498 -0.566 17.755 1.00 92.44 149 GLY A CA 1
ATOM 1153 C C . GLY A 1 149 ? -12.185 -0.416 19.242 1.00 92.44 149 GLY A C 1
ATOM 1154 O O . GLY A 1 149 ? -13.108 -0.372 20.047 1.00 92.44 149 GLY A O 1
ATOM 1155 N N . PHE A 1 150 ? -10.903 -0.241 19.583 1.00 94.31 150 PHE A N 1
ATOM 1156 C CA . PHE A 1 150 ? -10.441 -0.015 20.957 1.00 94.31 150 PHE A CA 1
ATOM 1157 C C . PHE A 1 150 ? -11.057 1.243 21.590 1.00 94.31 150 PHE A C 1
ATOM 1159 O O . PHE A 1 150 ? -11.501 1.215 22.736 1.00 94.31 150 PHE A O 1
ATOM 1166 N N . ILE A 1 151 ? -11.142 2.345 20.836 1.00 93.31 151 ILE A N 1
ATOM 1167 C CA . ILE A 1 151 ? -11.831 3.566 21.283 1.00 93.31 151 ILE A CA 1
ATOM 1168 C C . ILE A 1 151 ? -13.307 3.265 21.580 1.00 93.31 151 ILE A C 1
ATOM 1170 O O . ILE A 1 151 ? -13.831 3.713 22.600 1.00 93.31 151 ILE A O 1
ATOM 1174 N N . GLY A 1 152 ? -13.967 2.469 20.734 1.00 90.50 152 GLY A N 1
ATOM 1175 C CA . GLY A 1 152 ? -15.335 2.000 20.962 1.00 90.50 152 GLY A CA 1
ATOM 1176 C C . GLY A 1 152 ? -15.475 1.219 22.268 1.00 90.50 152 GLY A C 1
ATOM 1177 O O . GLY A 1 152 ? -16.393 1.491 23.043 1.00 90.50 152 GLY A O 1
ATOM 1178 N N . THR A 1 153 ? -14.527 0.325 22.560 1.00 93.00 153 THR A N 1
ATOM 1179 C CA . THR A 1 153 ? -14.498 -0.444 23.810 1.00 93.00 153 THR A CA 1
ATOM 1180 C C . THR A 1 153 ? -14.356 0.459 25.028 1.00 93.00 153 THR A C 1
ATOM 1182 O O . THR A 1 153 ? -15.108 0.315 25.990 1.00 93.00 153 THR A O 1
ATOM 1185 N N . VAL A 1 154 ? -13.406 1.401 24.991 1.00 93.75 154 VAL A N 1
ATOM 1186 C CA . VAL A 1 154 ? -13.140 2.327 26.102 1.00 93.75 154 VAL A CA 1
ATOM 1187 C C . VAL A 1 154 ? -14.375 3.173 26.400 1.00 93.75 154 VAL A C 1
ATOM 1189 O O . VAL A 1 154 ? -14.757 3.313 27.561 1.00 93.75 154 VAL A O 1
ATOM 1192 N N . ILE A 1 155 ? -15.038 3.683 25.359 1.00 89.25 155 ILE A N 1
ATOM 1193 C CA . ILE A 1 155 ? -16.271 4.462 25.506 1.00 89.25 155 ILE A CA 1
ATOM 1194 C C . ILE A 1 155 ? -17.401 3.588 26.064 1.00 89.25 155 ILE A C 1
ATOM 1196 O O . ILE A 1 155 ? -18.057 3.997 27.020 1.00 89.25 155 ILE A O 1
ATOM 1200 N N . GLY A 1 156 ? -17.604 2.383 25.523 1.00 88.75 156 GLY A N 1
ATOM 1201 C CA . GLY A 1 156 ? -18.666 1.477 25.973 1.00 88.75 156 GLY A CA 1
ATOM 1202 C C . GLY A 1 156 ? -18.498 1.030 27.429 1.00 88.75 156 GLY A C 1
ATOM 1203 O O . GLY A 1 156 ? -19.457 1.063 28.199 1.00 88.75 156 GLY A O 1
ATOM 1204 N N . ILE A 1 157 ? -17.271 0.695 27.843 1.00 91.50 157 ILE A N 1
ATOM 1205 C CA . ILE A 1 157 ? -16.960 0.343 29.238 1.00 91.50 157 ILE A CA 1
ATOM 1206 C C . ILE A 1 157 ? -17.126 1.563 30.151 1.00 91.50 157 ILE A C 1
ATOM 1208 O O . ILE A 1 157 ? -17.733 1.447 31.212 1.00 91.50 157 ILE A O 1
ATOM 1212 N N . SER A 1 158 ? -16.634 2.739 29.748 1.00 90.38 158 SER A N 1
ATOM 1213 C CA . SER A 1 158 ? -16.767 3.960 30.553 1.00 90.38 158 SER A CA 1
ATOM 1214 C C . SER A 1 158 ? -18.233 4.339 30.782 1.00 90.38 158 SER A C 1
ATOM 1216 O O . SER A 1 158 ? -18.607 4.668 31.907 1.00 90.38 158 SER A O 1
ATOM 1218 N N . GLN A 1 159 ? -19.075 4.236 29.751 1.00 87.31 159 GLN A N 1
ATOM 1219 C CA . GLN A 1 159 ? -20.515 4.478 29.868 1.00 87.31 159 GLN A CA 1
ATOM 1220 C C . GLN A 1 159 ? -21.199 3.441 30.765 1.00 87.31 159 GLN A C 1
ATOM 1222 O O . GLN A 1 159 ? -22.017 3.820 31.601 1.00 87.31 159 GLN A O 1
ATOM 1227 N N . ALA A 1 160 ? -20.835 2.160 30.642 1.00 88.25 160 ALA A N 1
ATOM 1228 C CA . ALA A 1 160 ? -21.368 1.097 31.492 1.00 88.25 160 ALA A CA 1
ATOM 1229 C C . ALA A 1 160 ? -21.047 1.336 32.978 1.00 88.25 160 ALA A C 1
ATOM 1231 O O . ALA A 1 160 ? -21.937 1.263 33.822 1.00 88.25 160 ALA A O 1
ATOM 1232 N N . VAL A 1 161 ? -19.792 1.673 33.294 1.00 88.81 161 VAL A N 1
ATOM 1233 C CA . VAL A 1 161 ? -19.342 1.926 34.673 1.00 88.81 161 VAL A CA 1
ATOM 1234 C C . VAL A 1 161 ? -19.991 3.185 35.250 1.00 88.81 161 VAL A C 1
ATOM 1236 O O . VAL A 1 161 ? -20.541 3.130 36.346 1.00 88.81 161 VAL A O 1
ATOM 1239 N N . ASN A 1 162 ? -19.996 4.298 34.508 1.00 86.19 162 ASN A N 1
ATOM 1240 C CA . ASN A 1 162 ? -20.616 5.543 34.974 1.00 86.19 162 ASN A CA 1
ATOM 1241 C C . ASN A 1 162 ? -22.126 5.385 35.190 1.00 86.19 162 ASN A C 1
ATOM 1243 O O . ASN A 1 162 ? -22.660 5.876 36.186 1.00 86.19 162 ASN A O 1
ATOM 1247 N N . GLY A 1 163 ? -22.805 4.676 34.281 1.00 82.44 163 GLY A N 1
ATOM 1248 C CA . GLY A 1 163 ? -24.225 4.362 34.411 1.00 82.44 163 GLY A CA 1
ATOM 1249 C C . GLY A 1 163 ? -24.516 3.575 35.686 1.00 82.44 163 GLY A C 1
ATOM 1250 O O . GLY A 1 163 ? -25.447 3.915 36.404 1.00 82.44 163 GLY A O 1
ATOM 1251 N N . PHE A 1 164 ? -23.677 2.592 36.021 1.00 83.25 164 PHE A N 1
ATOM 1252 C CA . PHE A 1 164 ? -23.811 1.808 37.250 1.00 83.25 164 PHE A CA 1
ATOM 1253 C C . PHE A 1 164 ? -23.583 2.619 38.522 1.00 83.25 164 PHE A C 1
ATOM 1255 O O . PHE A 1 164 ? -24.374 2.517 39.456 1.00 83.25 164 PHE A O 1
ATOM 1262 N N . SER A 1 165 ? -22.523 3.433 38.564 1.00 82.12 165 SER A N 1
ATOM 1263 C CA . SER A 1 165 ? -22.211 4.273 39.726 1.00 82.12 165 SER A CA 1
ATOM 1264 C C . SER A 1 165 ? -23.339 5.259 40.024 1.00 82.12 165 SER A C 1
ATOM 1266 O O . SER A 1 165 ? -23.792 5.331 41.163 1.00 82.12 165 SER A O 1
ATOM 1268 N N . SER A 1 166 ? -23.863 5.934 38.995 1.00 80.12 166 SER A N 1
ATOM 1269 C CA . SER A 1 166 ? -25.021 6.824 39.144 1.00 80.12 166 SER A CA 1
ATOM 1270 C C . SER A 1 166 ? -26.276 6.076 39.601 1.00 80.12 166 SER A C 1
ATOM 1272 O O . SER A 1 166 ? -27.081 6.630 40.346 1.00 80.12 166 SER A O 1
ATOM 1274 N N . PHE A 1 167 ? -26.449 4.825 39.167 1.00 77.94 167 PHE A N 1
ATOM 1275 C CA . PHE A 1 167 ? -27.589 4.001 39.554 1.00 77.94 167 PHE A CA 1
ATOM 1276 C C . PHE A 1 167 ? -27.517 3.584 41.030 1.00 77.94 167 PHE A C 1
ATOM 1278 O O . PHE A 1 167 ? -28.522 3.633 41.732 1.00 77.94 167 PHE A O 1
ATOM 1285 N N . LEU A 1 168 ? -26.328 3.224 41.527 1.00 79.38 168 LEU A N 1
ATOM 1286 C CA . LEU A 1 168 ? -26.109 2.858 42.931 1.00 79.38 168 LEU A CA 1
ATOM 1287 C C . LEU A 1 168 ? -26.304 4.029 43.904 1.00 79.38 168 LEU A C 1
ATOM 1289 O O . LEU A 1 168 ? -26.752 3.807 45.023 1.00 79.38 168 LEU A O 1
ATOM 1293 N N . GLU A 1 169 ? -25.998 5.260 43.492 1.00 78.50 169 GLU A N 1
ATOM 1294 C CA . GLU A 1 169 ? -26.229 6.459 44.313 1.00 78.50 169 GLU A CA 1
ATOM 1295 C C . GLU A 1 169 ? -27.724 6.773 44.506 1.00 78.50 169 GLU A C 1
ATOM 1297 O O . GLU A 1 169 ? -28.099 7.379 45.510 1.00 78.50 169 GLU A O 1
ATOM 1302 N N . GLY A 1 170 ? -28.580 6.349 43.569 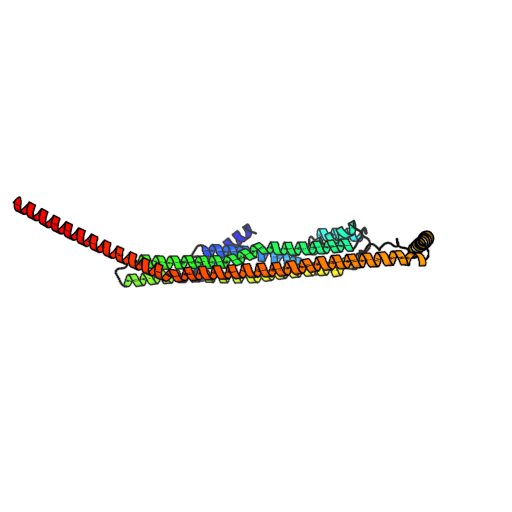1.00 69.25 170 GLY A N 1
ATOM 1303 C CA . GLY A 1 170 ? -30.032 6.556 43.622 1.00 69.25 170 GLY A CA 1
ATOM 1304 C C . GLY A 1 170 ? -30.849 5.349 44.095 1.00 69.25 170 GLY A C 1
ATOM 1305 O O . GLY A 1 170 ? -32.037 5.504 44.377 1.00 69.25 170 GLY A O 1
ATOM 1306 N N . ALA A 1 171 ? -30.248 4.157 44.174 1.00 61.47 171 ALA A N 1
ATOM 1307 C CA . ALA A 1 171 ? -30.977 2.913 44.402 1.00 61.47 171 ALA A CA 1
ATOM 1308 C C . ALA A 1 171 ? -31.144 2.575 45.894 1.00 61.47 171 ALA A C 1
ATOM 1310 O O . ALA A 1 171 ? -30.179 2.263 46.589 1.00 61.47 171 ALA A O 1
ATOM 1311 N N . GLY A 1 172 ? -32.393 2.576 46.371 1.00 62.41 172 GLY A N 1
ATOM 1312 C CA . GLY A 1 172 ? -32.765 2.124 47.722 1.00 62.41 172 GLY A CA 1
ATOM 1313 C C . GLY A 1 172 ? -33.273 0.675 47.795 1.00 62.41 172 GLY A C 1
ATOM 1314 O O . GLY A 1 172 ? -33.349 0.110 48.884 1.00 62.41 172 GLY A O 1
ATOM 1315 N N . GLU A 1 173 ? -33.611 0.058 46.654 1.00 69.50 173 GLU A N 1
ATOM 1316 C CA . GLU A 1 173 ? -34.284 -1.249 46.577 1.00 69.50 173 GLU A CA 1
ATOM 1317 C C . GLU A 1 173 ? -33.541 -2.264 45.686 1.00 69.50 173 GLU A C 1
ATOM 1319 O O . GLU A 1 173 ? -32.901 -1.921 44.694 1.00 69.50 173 GLU A O 1
ATOM 1324 N N . ILE A 1 174 ? -33.662 -3.556 46.016 1.00 72.38 174 ILE A N 1
ATOM 1325 C CA . ILE A 1 174 ? -32.950 -4.668 45.353 1.00 72.38 174 ILE A CA 1
ATOM 1326 C C . ILE A 1 174 ? -33.341 -4.837 43.873 1.00 72.38 174 ILE A C 1
ATOM 1328 O O . ILE A 1 174 ? -32.497 -5.221 43.060 1.00 72.38 174 ILE A O 1
ATOM 1332 N N . ASP A 1 175 ? -34.590 -4.554 43.496 1.00 74.56 175 ASP A N 1
ATOM 1333 C CA . ASP A 1 175 ? -35.028 -4.692 42.099 1.00 74.56 175 ASP A CA 1
ATOM 1334 C C . ASP A 1 175 ? -34.426 -3.614 41.186 1.00 74.56 175 ASP A C 1
ATOM 1336 O O . ASP A 1 175 ? -34.128 -3.893 40.025 1.00 74.56 175 ASP A O 1
ATOM 1340 N N . GLN A 1 176 ? -34.106 -2.440 41.735 1.00 70.50 176 GLN A N 1
ATOM 1341 C CA . GLN A 1 176 ? -33.373 -1.390 41.028 1.00 70.50 176 GLN A CA 1
ATOM 1342 C C . GLN A 1 176 ? -31.932 -1.862 40.731 1.00 70.50 176 GLN A C 1
ATOM 1344 O O . GLN A 1 176 ? -31.428 -1.711 39.620 1.00 70.50 176 GLN A O 1
ATOM 1349 N N . ILE A 1 177 ? -31.280 -2.569 41.660 1.00 75.88 177 ILE A N 1
ATOM 1350 C CA . ILE A 1 177 ? -29.921 -3.106 41.441 1.00 75.88 177 ILE A CA 1
ATOM 1351 C C . ILE A 1 177 ? -29.874 -4.097 40.259 1.00 75.88 177 ILE A C 1
ATOM 1353 O O . ILE A 1 177 ? -28.910 -4.087 39.488 1.00 75.88 177 ILE A O 1
ATOM 1357 N N . LYS A 1 178 ? -30.912 -4.928 40.066 1.00 79.06 178 LYS A N 1
ATOM 1358 C CA . LYS A 1 178 ? -30.996 -5.838 38.903 1.00 79.06 178 LYS A CA 1
ATOM 1359 C C . LYS A 1 178 ? -31.039 -5.077 37.578 1.00 79.06 178 LYS A C 1
ATOM 1361 O O . LYS A 1 178 ? -30.400 -5.502 36.616 1.00 79.06 178 LYS A O 1
ATOM 1366 N N . GLU A 1 179 ? -31.762 -3.963 37.532 1.00 77.88 179 GLU A N 1
ATOM 1367 C CA . GLU A 1 179 ? -31.842 -3.105 36.348 1.00 77.88 179 GLU A CA 1
ATOM 1368 C C . GLU A 1 179 ? -30.486 -2.446 36.047 1.00 77.88 179 GLU A C 1
ATOM 1370 O O . GLU A 1 179 ? -30.013 -2.500 34.908 1.00 77.88 179 GLU A O 1
ATOM 1375 N N . GLY A 1 180 ? -29.784 -1.967 37.081 1.00 78.50 180 GLY A N 1
ATOM 1376 C CA . GLY A 1 180 ? -28.418 -1.448 36.962 1.00 78.50 180 GLY A CA 1
ATOM 1377 C C . GLY A 1 180 ? -27.423 -2.465 36.380 1.00 78.50 180 GLY A C 1
ATOM 1378 O O . GLY A 1 180 ? -26.628 -2.124 35.503 1.00 78.50 180 GLY A O 1
ATOM 1379 N N . ILE A 1 181 ? -27.498 -3.739 36.789 1.00 84.00 181 ILE A N 1
ATOM 1380 C CA . ILE A 1 181 ? -26.667 -4.821 36.220 1.00 84.00 181 ILE A CA 1
ATOM 1381 C C . ILE A 1 181 ? -27.002 -5.062 34.739 1.00 84.00 181 ILE A C 1
ATOM 1383 O O . ILE A 1 181 ? -26.098 -5.297 33.930 1.00 84.00 181 ILE A O 1
ATOM 1387 N N . GLY A 1 182 ? -28.280 -4.979 34.359 1.00 84.25 182 GLY A N 1
ATOM 1388 C CA . GLY A 1 182 ? -28.713 -5.088 32.963 1.00 84.25 182 GLY A CA 1
ATOM 1389 C C . GLY A 1 182 ? -28.100 -4.003 32.072 1.00 84.25 182 GLY A C 1
ATOM 1390 O O . GLY A 1 182 ? -27.559 -4.311 31.005 1.00 84.25 182 GLY A O 1
ATOM 1391 N N . VAL A 1 183 ? -28.096 -2.751 32.544 1.00 81.88 183 VAL A N 1
ATOM 1392 C CA . VAL A 1 183 ? -27.478 -1.610 31.844 1.00 81.88 183 VAL A CA 1
ATOM 1393 C C . VAL A 1 183 ? -25.972 -1.819 31.659 1.00 81.88 183 VAL A C 1
ATOM 1395 O O . VAL A 1 183 ? -25.464 -1.666 30.545 1.00 81.88 183 VAL A O 1
ATOM 1398 N N . VAL A 1 184 ? -25.261 -2.246 32.709 1.00 87.69 184 VAL A N 1
ATOM 1399 C CA . VAL A 1 184 ? -23.818 -2.548 32.630 1.00 87.69 184 VAL A CA 1
ATOM 1400 C C . VAL A 1 184 ? -23.531 -3.643 31.617 1.00 87.69 184 VAL A C 1
ATOM 1402 O O . VAL A 1 184 ? -22.636 -3.505 30.781 1.00 87.69 184 VAL A O 1
ATOM 1405 N N . THR A 1 185 ? -24.297 -4.731 31.678 1.00 87.44 185 THR A N 1
ATOM 1406 C CA . THR A 1 185 ? -24.095 -5.898 30.813 1.00 87.44 185 THR A CA 1
ATOM 1407 C C . THR A 1 185 ? -24.320 -5.532 29.345 1.00 87.44 185 THR A C 1
ATOM 1409 O O . THR A 1 185 ? -23.548 -5.946 28.481 1.00 87.44 185 THR A O 1
ATOM 1412 N N . SER A 1 186 ? -25.317 -4.689 29.058 1.00 84.75 186 SER A N 1
ATOM 1413 C CA . SER A 1 186 ? -25.583 -4.167 27.712 1.00 84.75 186 SER A CA 1
ATOM 1414 C C . SER A 1 186 ? -24.471 -3.236 27.200 1.00 84.75 186 SER A C 1
ATOM 1416 O O . SER A 1 186 ? -24.011 -3.368 26.058 1.00 84.75 186 SER A O 1
ATOM 1418 N N . GLY A 1 187 ? -23.974 -2.327 28.047 1.00 85.00 187 GLY A N 1
ATOM 1419 C CA . GLY A 1 187 ? -22.859 -1.441 27.697 1.00 85.00 187 GLY A CA 1
ATOM 1420 C C . GLY A 1 187 ? -21.561 -2.211 27.427 1.00 85.00 187 GLY A C 1
ATOM 1421 O O . GLY A 1 187 ? -20.865 -1.948 26.444 1.00 85.00 187 GLY A O 1
ATOM 1422 N N . LEU A 1 188 ? -21.286 -3.242 28.229 1.00 88.38 188 LEU A N 1
ATOM 1423 C CA . LEU A 1 188 ? -20.142 -4.129 28.031 1.00 88.38 188 LEU A CA 1
ATOM 1424 C C . LEU A 1 188 ? -20.278 -4.976 26.754 1.00 88.38 188 LEU A C 1
ATOM 1426 O O . LEU A 1 188 ? -19.316 -5.094 25.995 1.00 88.38 188 LEU A O 1
ATOM 1430 N N . ALA A 1 189 ? -21.467 -5.517 26.470 1.00 87.50 189 ALA A N 1
ATOM 1431 C CA . ALA A 1 189 ? -21.726 -6.234 25.218 1.00 87.50 189 ALA A CA 1
ATOM 1432 C C . ALA A 1 189 ? -21.468 -5.334 23.999 1.00 87.50 189 ALA A C 1
ATOM 1434 O O . ALA A 1 189 ? -20.837 -5.744 23.029 1.00 87.50 189 ALA A O 1
ATOM 1435 N N . THR A 1 190 ? -21.878 -4.068 24.079 1.00 85.75 190 THR A N 1
ATOM 1436 C CA . THR A 1 190 ? -21.629 -3.058 23.041 1.00 85.75 190 THR A CA 1
ATOM 1437 C C . THR A 1 190 ? -20.141 -2.764 22.852 1.00 85.75 190 THR A C 1
ATOM 1439 O O . THR A 1 190 ? -19.655 -2.702 21.720 1.00 85.75 190 THR A O 1
ATOM 1442 N N . ALA A 1 191 ? -19.386 -2.662 23.945 1.00 89.56 191 ALA A N 1
ATOM 1443 C CA . ALA A 1 191 ? -17.936 -2.509 23.901 1.00 89.56 191 ALA A CA 1
ATOM 1444 C C . ALA A 1 191 ? -17.252 -3.688 23.173 1.00 89.56 191 ALA A C 1
ATOM 1446 O O . ALA A 1 191 ? -16.399 -3.481 22.302 1.00 89.56 191 ALA A O 1
ATOM 1447 N N . PHE A 1 192 ? -17.658 -4.926 23.465 1.00 90.31 192 PHE A N 1
ATOM 1448 C CA . PHE A 1 192 ? -17.126 -6.104 22.775 1.00 90.31 192 PHE A CA 1
ATOM 1449 C C . PHE A 1 192 ? -17.497 -6.135 21.290 1.00 90.31 192 PHE A C 1
ATOM 1451 O O . PHE A 1 192 ? -16.616 -6.345 20.453 1.00 90.31 192 PHE A O 1
ATOM 1458 N N . ASP A 1 193 ? -18.756 -5.853 20.953 1.00 90.12 193 ASP A N 1
ATOM 1459 C CA . ASP A 1 193 ? -19.253 -5.860 19.574 1.00 90.12 193 ASP A CA 1
ATOM 1460 C C . ASP A 1 193 ? -18.502 -4.862 18.677 1.00 90.12 193 ASP A C 1
ATOM 1462 O O . ASP A 1 193 ? -18.097 -5.202 17.562 1.00 90.12 193 ASP A O 1
ATOM 1466 N N . THR A 1 194 ? -18.250 -3.644 19.172 1.00 89.44 194 THR A N 1
ATOM 1467 C CA . THR A 1 194 ? -17.497 -2.618 18.422 1.00 89.44 194 THR A CA 1
ATOM 1468 C C . THR A 1 194 ? -16.061 -3.055 18.122 1.00 89.44 194 THR A C 1
ATOM 1470 O O . THR A 1 194 ? -15.558 -2.836 17.016 1.00 89.44 194 THR A O 1
ATOM 1473 N N . THR A 1 195 ? -15.418 -3.735 19.072 1.00 93.06 195 THR A N 1
ATOM 1474 C CA . THR A 1 195 ? -14.053 -4.255 18.917 1.00 93.06 195 THR A CA 1
ATOM 1475 C C . THR A 1 195 ? -14.017 -5.425 17.945 1.00 93.06 195 THR A C 1
ATOM 1477 O O . THR A 1 195 ? -13.189 -5.457 17.033 1.00 93.06 195 THR A O 1
ATOM 1480 N N . PHE A 1 196 ? -14.936 -6.376 18.117 1.00 91.69 196 PHE A N 1
ATOM 1481 C CA . PHE A 1 196 ? -15.048 -7.551 17.263 1.00 91.69 196 PHE A CA 1
ATOM 1482 C C . PHE A 1 196 ? -15.251 -7.151 15.799 1.00 91.69 196 PHE A C 1
ATOM 1484 O O . PHE A 1 196 ? -14.522 -7.621 14.923 1.00 91.69 196 PHE A O 1
ATOM 1491 N N . LEU A 1 197 ? -16.175 -6.220 15.544 1.00 89.94 197 LEU A N 1
ATOM 1492 C CA . LEU A 1 197 ? -16.431 -5.702 14.205 1.00 89.94 197 LEU A CA 1
ATOM 1493 C C . LEU A 1 197 ? -15.181 -5.049 13.597 1.00 89.94 197 LEU A C 1
ATOM 1495 O O . LEU A 1 197 ? -14.834 -5.340 12.453 1.00 89.94 197 LEU A O 1
ATOM 1499 N N . ALA A 1 198 ? -14.494 -4.182 14.345 1.00 92.50 198 ALA A N 1
ATOM 1500 C CA . ALA A 1 198 ? -13.298 -3.500 13.856 1.00 92.50 198 ALA A CA 1
ATOM 1501 C C . ALA A 1 198 ? -12.183 -4.489 13.481 1.00 92.50 198 ALA A C 1
ATOM 1503 O O . ALA A 1 198 ? -11.568 -4.364 12.421 1.00 92.50 198 ALA A O 1
ATOM 1504 N N . LEU A 1 199 ? -11.947 -5.507 14.311 1.00 94.62 199 LEU A N 1
ATOM 1505 C CA . LEU A 1 199 ? -10.958 -6.544 14.018 1.00 94.62 199 LEU A CA 1
ATOM 1506 C C . LEU A 1 199 ? -11.343 -7.360 12.782 1.00 94.62 199 LEU A C 1
ATOM 1508 O O . LEU A 1 199 ? -10.500 -7.576 11.909 1.00 94.62 199 LEU A O 1
ATOM 1512 N N . LEU A 1 200 ? -12.613 -7.756 12.672 1.00 92.62 200 LEU A N 1
ATOM 1513 C CA . LEU A 1 200 ? -13.118 -8.493 11.516 1.00 92.62 200 LEU A CA 1
ATOM 1514 C C . LEU A 1 200 ? -12.924 -7.694 10.220 1.00 92.62 200 LEU A C 1
ATOM 1516 O O . LEU A 1 200 ? -12.386 -8.220 9.245 1.00 92.62 200 LEU A O 1
ATOM 1520 N N . LEU A 1 201 ? -13.309 -6.413 10.223 1.00 91.44 201 LEU A N 1
ATOM 1521 C CA . LEU A 1 201 ? -13.130 -5.518 9.080 1.00 91.44 201 LEU A CA 1
ATOM 1522 C C . LEU A 1 201 ? -11.653 -5.337 8.733 1.00 91.44 201 LEU A C 1
ATOM 1524 O O . LEU A 1 201 ? -11.299 -5.438 7.561 1.00 91.44 201 LEU A O 1
ATOM 1528 N N . SER A 1 202 ? -10.794 -5.112 9.732 1.00 93.94 202 SER A N 1
ATOM 1529 C CA . SER A 1 202 ? -9.352 -4.933 9.535 1.00 93.94 202 SER A CA 1
ATOM 1530 C C . SER A 1 202 ? -8.728 -6.152 8.855 1.00 93.94 202 SER A C 1
ATOM 1532 O O . SER A 1 202 ? -8.061 -6.004 7.832 1.00 93.94 202 SER A O 1
ATOM 1534 N N . VAL A 1 203 ? -9.016 -7.364 9.339 1.00 93.50 203 VAL A N 1
ATOM 1535 C CA . VAL A 1 203 ? -8.526 -8.607 8.720 1.00 93.50 203 VAL A CA 1
ATOM 1536 C C . VAL A 1 203 ? -9.075 -8.771 7.300 1.00 93.50 203 VAL A C 1
ATOM 1538 O O . VAL A 1 203 ? -8.314 -9.098 6.383 1.00 93.50 203 VAL A O 1
ATOM 1541 N N . ALA A 1 204 ? -10.367 -8.494 7.097 1.00 92.62 204 ALA A N 1
ATOM 1542 C CA . ALA A 1 204 ? -11.023 -8.625 5.799 1.00 92.62 204 ALA A CA 1
ATOM 1543 C C . ALA A 1 204 ? -10.418 -7.709 4.721 1.00 92.62 204 ALA A C 1
ATOM 1545 O O . ALA A 1 204 ? -10.352 -8.114 3.560 1.00 92.62 204 ALA A O 1
ATOM 1546 N N . VAL A 1 205 ? -9.946 -6.507 5.078 1.00 95.38 205 VAL A N 1
ATOM 1547 C CA . VAL A 1 205 ? -9.299 -5.585 4.123 1.00 95.38 205 VAL A CA 1
ATOM 1548 C C . VAL A 1 205 ? -7.777 -5.738 4.056 1.00 95.38 205 VAL A C 1
ATOM 1550 O O . VAL A 1 205 ? -7.192 -5.508 2.997 1.00 95.38 205 VAL A O 1
ATOM 1553 N N . MET A 1 206 ? -7.126 -6.166 5.142 1.00 95.88 206 MET A N 1
ATOM 1554 C CA . MET A 1 206 ? -5.670 -6.332 5.205 1.00 95.88 206 MET A CA 1
ATOM 1555 C C . MET A 1 206 ? -5.182 -7.428 4.258 1.00 95.88 206 MET A C 1
ATOM 1557 O O . MET A 1 206 ? -4.209 -7.230 3.529 1.00 95.88 206 MET A O 1
ATOM 1561 N N . ILE A 1 207 ? -5.861 -8.580 4.236 1.00 96.25 207 ILE A N 1
ATOM 1562 C CA . ILE A 1 207 ? -5.434 -9.718 3.410 1.00 96.25 207 ILE A CA 1
ATOM 1563 C C . ILE A 1 207 ? -5.440 -9.346 1.915 1.00 96.25 207 ILE A C 1
ATOM 1565 O O . ILE A 1 207 ? -4.392 -9.483 1.276 1.00 96.25 207 ILE A O 1
ATOM 1569 N N . PRO A 1 208 ? -6.540 -8.824 1.330 1.00 95.88 208 PRO A N 1
ATOM 1570 C CA . PRO A 1 208 ? -6.539 -8.424 -0.073 1.00 95.88 208 PRO A CA 1
ATOM 1571 C C . PRO A 1 208 ? -5.558 -7.285 -0.373 1.00 95.88 208 PRO A C 1
ATOM 1573 O O . PRO A 1 208 ? -4.957 -7.292 -1.446 1.00 95.88 208 PRO A O 1
ATOM 1576 N N . LEU A 1 209 ? -5.343 -6.348 0.562 1.00 97.19 209 LEU A N 1
ATOM 1577 C CA . LEU A 1 209 ? -4.357 -5.275 0.391 1.00 97.19 209 LEU A CA 1
ATOM 1578 C C . LEU A 1 209 ? -2.951 -5.840 0.169 1.00 97.19 209 LEU A C 1
ATOM 1580 O O . LEU A 1 209 ? -2.298 -5.493 -0.815 1.00 97.19 209 LEU A O 1
ATOM 1584 N N . VAL A 1 210 ? -2.518 -6.760 1.036 1.00 96.94 210 VAL A N 1
ATOM 1585 C CA . VAL A 1 210 ? -1.204 -7.413 0.930 1.00 96.94 210 VAL A CA 1
ATOM 1586 C C . VAL A 1 210 ? -1.087 -8.229 -0.359 1.00 96.94 210 VAL A C 1
ATOM 1588 O O . VAL A 1 210 ? -0.021 -8.263 -0.975 1.00 96.94 210 VAL A O 1
ATOM 1591 N N . LEU A 1 211 ? -2.164 -8.888 -0.795 1.00 97.31 211 LEU A N 1
ATOM 1592 C CA . LEU A 1 211 ? -2.163 -9.651 -2.047 1.00 97.31 211 LEU A CA 1
ATOM 1593 C C . LEU A 1 211 ? -1.992 -8.748 -3.273 1.00 97.31 211 LEU A C 1
ATOM 1595 O O . LEU A 1 211 ? -1.188 -9.067 -4.151 1.00 97.31 211 LEU A O 1
ATOM 1599 N N . VAL A 1 212 ? -2.715 -7.627 -3.325 1.00 97.19 212 VAL A N 1
ATOM 1600 C CA . VAL A 1 212 ? -2.612 -6.645 -4.415 1.00 97.19 212 VAL A CA 1
ATOM 1601 C C . VAL A 1 212 ? -1.226 -6.003 -4.439 1.00 97.19 212 VAL A C 1
ATOM 1603 O O . VAL A 1 212 ? -0.625 -5.907 -5.508 1.00 97.19 212 VAL A O 1
ATOM 1606 N N . GLU A 1 213 ? -0.676 -5.665 -3.274 1.00 97.06 213 GLU A N 1
ATOM 1607 C CA . GLU A 1 213 ? 0.682 -5.135 -3.157 1.00 97.06 213 GLU A CA 1
ATOM 1608 C C . GLU A 1 213 ? 1.726 -6.133 -3.686 1.00 97.06 213 GLU A C 1
ATOM 1610 O O . GLU A 1 213 ? 2.528 -5.801 -4.559 1.00 97.06 213 GLU A O 1
ATOM 1615 N N . ARG A 1 214 ? 1.658 -7.400 -3.250 1.00 96.88 214 ARG A N 1
ATOM 1616 C CA . ARG A 1 214 ? 2.546 -8.465 -3.749 1.00 96.88 214 ARG A CA 1
ATOM 1617 C C . ARG A 1 214 ? 2.408 -8.681 -5.252 1.00 96.88 214 ARG A C 1
ATOM 1619 O O . ARG A 1 214 ? 3.394 -8.999 -5.918 1.00 96.88 214 ARG A O 1
ATOM 1626 N N . PHE A 1 215 ? 1.194 -8.567 -5.783 1.00 96.38 215 PHE A N 1
ATOM 1627 C CA . PHE A 1 215 ? 0.950 -8.689 -7.213 1.00 96.38 215 PHE A CA 1
ATOM 1628 C C . PHE A 1 215 ? 1.595 -7.537 -7.991 1.00 96.38 215 PHE A C 1
ATOM 1630 O O . PHE A 1 215 ? 2.255 -7.795 -8.997 1.00 96.38 215 PHE A O 1
ATOM 1637 N N . GLU A 1 216 ? 1.498 -6.299 -7.494 1.00 96.75 216 GLU A N 1
ATOM 1638 C CA . GLU A 1 216 ? 2.181 -5.139 -8.080 1.00 96.75 216 GLU A CA 1
ATOM 1639 C C . GLU A 1 216 ? 3.704 -5.304 -8.055 1.00 96.75 216 GLU A C 1
ATOM 1641 O O . GLU A 1 216 ? 4.342 -5.153 -9.096 1.00 96.75 216 GLU A O 1
ATOM 1646 N N . THR A 1 217 ? 4.293 -5.715 -6.927 1.00 96.81 217 THR A N 1
ATOM 1647 C CA . THR A 1 217 ? 5.743 -5.966 -6.839 1.00 96.81 217 THR A CA 1
ATOM 1648 C C . THR A 1 217 ? 6.205 -7.015 -7.853 1.00 96.81 217 THR A C 1
ATOM 1650 O O . THR A 1 217 ? 7.218 -6.829 -8.525 1.00 96.81 217 THR A O 1
ATOM 1653 N N . ARG A 1 218 ? 5.451 -8.112 -8.013 1.00 95.75 218 ARG A N 1
ATOM 1654 C CA . ARG A 1 218 ? 5.760 -9.151 -9.010 1.00 95.75 218 ARG A CA 1
ATOM 1655 C C . ARG A 1 218 ? 5.649 -8.633 -10.441 1.00 95.75 218 ARG A C 1
ATOM 1657 O O . ARG A 1 218 ? 6.463 -9.013 -11.276 1.00 95.75 218 ARG A O 1
ATOM 1664 N N . LEU A 1 219 ? 4.660 -7.787 -10.723 1.00 94.75 219 LEU A N 1
ATOM 1665 C CA . LEU A 1 219 ? 4.465 -7.172 -12.035 1.00 94.75 219 LEU A CA 1
ATOM 1666 C C . LEU A 1 219 ? 5.627 -6.233 -12.398 1.00 94.75 219 LEU A C 1
ATOM 1668 O O . LEU A 1 219 ? 6.129 -6.276 -13.524 1.00 94.75 219 LEU A O 1
ATOM 1672 N N . LEU A 1 220 ? 6.071 -5.412 -11.441 1.00 95.81 220 LEU A N 1
ATOM 1673 C CA . LEU A 1 220 ? 7.221 -4.522 -11.610 1.00 95.81 220 LEU A CA 1
ATOM 1674 C C . LEU A 1 220 ? 8.501 -5.327 -11.855 1.00 95.81 220 LEU A C 1
ATOM 1676 O O . LEU A 1 220 ? 9.172 -5.092 -12.856 1.00 95.81 220 LEU A O 1
ATOM 1680 N N . LEU A 1 221 ? 8.753 -6.355 -11.040 1.00 95.38 221 LEU A N 1
ATOM 1681 C CA . LEU A 1 221 ? 9.904 -7.241 -11.220 1.00 95.38 221 LEU A CA 1
ATOM 1682 C C . LEU A 1 221 ? 9.874 -7.963 -12.576 1.00 95.38 221 LEU A C 1
ATOM 1684 O O . LEU A 1 221 ? 10.887 -8.033 -13.263 1.00 95.38 221 LEU A O 1
ATOM 1688 N N . ALA A 1 222 ? 8.715 -8.476 -12.999 1.00 94.06 222 ALA A N 1
ATOM 1689 C CA . ALA A 1 222 ? 8.572 -9.108 -14.311 1.00 94.06 222 ALA A CA 1
ATOM 1690 C C . ALA A 1 222 ? 8.863 -8.126 -15.459 1.00 94.06 222 ALA A C 1
ATOM 1692 O O . ALA A 1 222 ? 9.435 -8.513 -16.479 1.00 94.06 222 ALA A O 1
ATOM 1693 N N . THR A 1 223 ? 8.507 -6.852 -15.280 1.00 93.31 223 THR A N 1
ATOM 1694 C CA . THR A 1 223 ? 8.838 -5.784 -16.229 1.00 93.31 223 THR A CA 1
ATOM 1695 C C . THR A 1 223 ? 10.345 -5.524 -16.276 1.00 93.31 223 THR A C 1
ATOM 1697 O O . THR A 1 223 ? 10.907 -5.412 -17.365 1.00 93.31 223 THR A O 1
ATOM 1700 N N . ASP A 1 224 ? 11.007 -5.480 -15.119 1.00 94.50 224 ASP A N 1
ATOM 1701 C CA . ASP A 1 224 ? 12.461 -5.299 -15.026 1.00 94.50 224 ASP A CA 1
ATOM 1702 C C . ASP A 1 224 ? 13.213 -6.458 -15.683 1.00 94.50 224 ASP A C 1
ATOM 1704 O O . ASP A 1 224 ? 14.140 -6.233 -16.462 1.00 94.50 224 ASP A O 1
ATOM 1708 N N . ILE A 1 225 ? 12.781 -7.695 -15.425 1.00 93.31 225 ILE A N 1
ATOM 1709 C CA . ILE A 1 225 ? 13.331 -8.899 -16.058 1.00 93.31 225 ILE A CA 1
ATOM 1710 C C . ILE A 1 225 ? 13.148 -8.820 -17.575 1.00 93.31 225 ILE A C 1
ATOM 1712 O O . ILE A 1 225 ? 14.099 -9.038 -18.318 1.00 93.31 225 ILE A O 1
ATOM 1716 N N . TYR A 1 226 ? 11.961 -8.440 -18.062 1.00 92.12 226 TYR A N 1
ATOM 1717 C CA . TYR A 1 226 ? 11.727 -8.303 -19.501 1.00 92.12 226 TYR A CA 1
ATOM 1718 C C . TYR A 1 226 ? 12.685 -7.293 -20.150 1.00 92.12 226 TYR A C 1
ATOM 1720 O O . TYR A 1 226 ? 13.253 -7.567 -21.208 1.00 92.12 226 TYR A O 1
ATOM 1728 N N . ILE A 1 227 ? 12.890 -6.131 -19.526 1.00 91.62 227 ILE A N 1
ATOM 1729 C CA . ILE A 1 227 ? 13.807 -5.107 -20.042 1.00 91.62 227 ILE A CA 1
ATOM 1730 C C . ILE A 1 227 ? 15.253 -5.628 -20.040 1.00 91.62 227 ILE A C 1
ATOM 1732 O O . ILE A 1 227 ? 15.944 -5.514 -21.056 1.00 91.62 227 ILE A O 1
ATOM 1736 N N . ASN A 1 228 ? 15.697 -6.244 -18.946 1.00 92.69 228 ASN A N 1
ATOM 1737 C CA . ASN A 1 228 ? 17.064 -6.749 -18.815 1.00 92.69 228 ASN A CA 1
ATOM 1738 C C . ASN A 1 228 ? 17.368 -7.946 -19.726 1.00 92.69 228 ASN A C 1
ATOM 1740 O O . ASN A 1 228 ? 18.465 -8.016 -20.274 1.00 92.69 228 ASN A O 1
ATOM 1744 N N . ASP A 1 229 ? 16.405 -8.840 -19.948 1.00 90.56 229 ASP A N 1
ATOM 1745 C CA . ASP A 1 229 ? 16.625 -10.070 -20.716 1.00 90.56 229 ASP A CA 1
ATOM 1746 C C . ASP A 1 229 ? 16.328 -9.897 -22.209 1.00 90.56 229 ASP A C 1
ATOM 1748 O O . ASP A 1 229 ? 16.968 -10.526 -23.055 1.00 90.56 229 ASP A O 1
ATOM 1752 N N . LYS A 1 230 ? 15.326 -9.078 -22.563 1.00 88.38 230 LYS A N 1
ATOM 1753 C CA . LYS A 1 230 ? 14.831 -8.969 -23.947 1.00 88.38 230 LYS A CA 1
ATOM 1754 C C . LYS A 1 230 ? 15.186 -7.656 -24.630 1.00 88.38 230 LYS A C 1
ATOM 1756 O O . LYS A 1 230 ? 15.318 -7.662 -25.854 1.00 88.38 230 LYS A O 1
ATOM 1761 N N . LEU A 1 231 ? 15.332 -6.552 -23.894 1.00 89.50 231 LEU A N 1
ATOM 1762 C CA . LEU A 1 231 ? 15.602 -5.236 -24.482 1.00 89.50 231 LEU A CA 1
ATOM 1763 C C . LEU A 1 231 ? 17.095 -4.889 -24.467 1.00 89.50 231 LEU A C 1
ATOM 1765 O O . LEU A 1 231 ? 17.692 -4.723 -25.531 1.00 89.50 231 LEU A O 1
ATOM 1769 N N . LEU A 1 232 ? 17.701 -4.795 -23.281 1.00 91.06 232 LEU A N 1
ATOM 1770 C CA . LEU A 1 232 ? 19.074 -4.302 -23.109 1.00 91.06 232 LEU A CA 1
ATOM 1771 C C . LEU A 1 232 ? 20.148 -5.107 -23.864 1.00 91.06 232 LEU A C 1
ATOM 1773 O O . LEU A 1 232 ? 21.034 -4.478 -24.447 1.00 91.06 232 LEU A O 1
ATOM 1777 N N . PRO A 1 233 ? 20.096 -6.454 -23.943 1.00 89.25 233 PRO A N 1
ATOM 1778 C CA . PRO A 1 233 ? 21.128 -7.230 -24.632 1.00 89.25 233 PRO A CA 1
ATOM 1779 C C . PRO A 1 233 ? 21.183 -6.959 -26.139 1.00 89.25 233 PRO A C 1
ATOM 1781 O O . PRO A 1 233 ? 22.206 -7.212 -26.768 1.00 89.25 233 PRO A O 1
ATOM 1784 N N . ARG A 1 234 ? 20.098 -6.427 -26.719 1.00 87.75 234 ARG A N 1
ATOM 1785 C CA . ARG A 1 23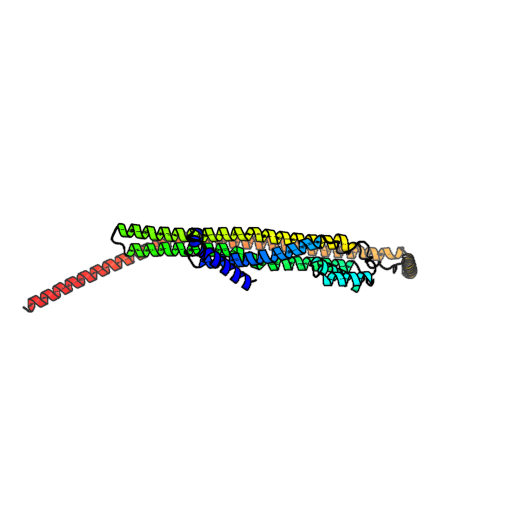4 ? 19.990 -6.108 -28.151 1.00 87.75 234 ARG A CA 1
ATOM 1786 C C . ARG A 1 234 ? 20.531 -4.719 -28.502 1.00 87.75 234 ARG A C 1
ATOM 1788 O O . ARG A 1 234 ? 20.651 -4.407 -29.687 1.00 87.75 234 ARG A O 1
ATOM 1795 N N . LEU A 1 235 ? 20.841 -3.896 -27.499 1.00 88.62 235 LEU A N 1
ATOM 1796 C CA . LEU A 1 235 ? 21.436 -2.574 -27.678 1.00 88.62 235 LEU A CA 1
ATOM 1797 C C . LEU A 1 235 ? 22.956 -2.710 -27.813 1.00 88.62 235 LEU A C 1
ATOM 1799 O O . LEU A 1 235 ? 23.598 -3.411 -27.026 1.00 88.62 235 LEU A O 1
ATOM 1803 N N . LYS A 1 236 ? 23.551 -2.018 -28.788 1.00 85.38 236 LYS A N 1
ATOM 1804 C CA . LYS A 1 236 ? 25.013 -1.962 -28.914 1.00 85.38 236 LYS A CA 1
ATOM 1805 C C . LYS A 1 236 ? 25.577 -0.956 -27.917 1.00 85.38 236 LYS A C 1
ATOM 1807 O O . LYS A 1 236 ? 25.110 0.177 -27.862 1.00 85.38 236 LYS A O 1
ATOM 1812 N N . GLY A 1 237 ? 26.586 -1.355 -27.147 1.00 80.75 237 GLY A N 1
ATOM 1813 C CA . GLY A 1 237 ? 27.446 -0.382 -26.473 1.00 80.75 237 GLY A CA 1
ATOM 1814 C C . GLY A 1 237 ? 28.193 0.441 -27.515 1.00 80.75 237 GLY A C 1
ATOM 1815 O O . GLY A 1 237 ? 28.373 -0.024 -28.648 1.00 80.75 237 GLY A O 1
ATOM 1816 N N . LYS A 1 238 ? 28.665 1.635 -27.146 1.00 71.69 238 LYS A N 1
ATOM 1817 C CA . LYS A 1 238 ? 29.716 2.251 -27.959 1.00 71.69 238 LYS A CA 1
ATOM 1818 C C . LYS A 1 238 ? 30.847 1.233 -28.038 1.00 71.69 238 LYS A C 1
ATOM 1820 O O . LYS A 1 238 ? 31.309 0.748 -27.004 1.00 71.69 238 LYS A O 1
ATOM 1825 N N . ALA A 1 239 ? 31.254 0.865 -29.255 1.00 56.41 239 ALA A N 1
ATOM 1826 C CA . ALA A 1 239 ? 32.545 0.222 -29.416 1.00 56.41 239 ALA A CA 1
ATOM 1827 C C . ALA A 1 239 ? 33.516 1.124 -28.656 1.00 56.41 239 ALA A C 1
ATOM 1829 O O . ALA A 1 239 ? 33.554 2.326 -28.936 1.00 56.41 239 ALA A O 1
ATOM 1830 N N . LYS A 1 240 ? 34.204 0.588 -27.637 1.00 54.03 240 LYS A N 1
ATOM 1831 C CA . LYS A 1 240 ? 35.440 1.207 -27.162 1.00 54.03 240 LYS A CA 1
ATOM 1832 C C . LYS A 1 240 ? 36.218 1.398 -28.442 1.00 54.03 240 LYS A C 1
ATOM 1834 O O . LYS A 1 240 ? 36.591 0.418 -29.075 1.00 54.03 240 LYS A O 1
ATOM 1839 N N . SER A 1 241 ? 36.240 2.633 -28.905 1.00 48.66 241 SER A N 1
ATOM 1840 C CA . SER A 1 241 ? 36.762 2.963 -30.205 1.00 48.66 241 SER A CA 1
ATOM 1841 C C . SER A 1 241 ? 38.154 2.364 -30.283 1.00 48.66 241 SER A C 1
ATOM 1843 O O . SER A 1 241 ? 38.901 2.475 -29.305 1.00 48.66 241 SER A O 1
ATOM 1845 N N . ASP A 1 242 ? 38.479 1.784 -31.430 1.00 47.47 242 ASP A N 1
ATOM 1846 C CA . ASP A 1 242 ? 39.826 1.492 -31.929 1.00 47.47 242 ASP A CA 1
ATOM 1847 C C . ASP A 1 242 ? 40.759 2.736 -31.926 1.00 47.47 242 ASP A C 1
ATOM 1849 O O . ASP A 1 242 ? 41.642 2.876 -32.755 1.00 47.47 242 ASP A O 1
ATOM 1853 N N . LEU A 1 243 ? 40.593 3.685 -30.996 1.00 51.28 243 LEU A N 1
ATOM 1854 C CA . LEU A 1 243 ? 41.484 4.821 -30.747 1.00 51.28 243 LEU A CA 1
ATOM 1855 C C . LEU A 1 243 ? 42.757 4.413 -29.996 1.00 51.28 243 LEU A C 1
ATOM 1857 O O . LEU A 1 243 ? 43.579 5.263 -29.675 1.00 51.28 243 LEU A O 1
ATOM 1861 N N . LEU A 1 244 ? 42.910 3.130 -29.686 1.00 56.97 244 LEU A N 1
ATOM 1862 C CA . LEU A 1 244 ? 44.121 2.565 -29.118 1.00 56.97 244 LEU A CA 1
ATOM 1863 C C . LEU A 1 244 ? 44.531 1.403 -30.014 1.00 56.97 244 LEU A C 1
ATOM 1865 O O . LEU A 1 244 ? 44.490 0.246 -29.595 1.00 56.97 244 LEU A O 1
ATOM 1869 N N . ASP A 1 245 ? 44.870 1.725 -31.263 1.00 58.38 245 ASP A N 1
ATOM 1870 C CA . ASP A 1 245 ? 45.676 0.831 -32.081 1.00 58.38 245 ASP A CA 1
ATOM 1871 C C . ASP A 1 245 ? 46.933 0.544 -31.254 1.00 58.38 245 ASP A C 1
ATOM 1873 O O . ASP A 1 245 ? 47.738 1.441 -30.975 1.00 58.38 245 ASP A O 1
ATOM 1877 N N . LYS A 1 246 ? 46.999 -0.662 -30.682 1.00 61.28 246 LYS A N 1
ATOM 1878 C CA . LYS A 1 246 ? 48.020 -1.021 -29.689 1.00 61.28 246 LYS A CA 1
ATOM 1879 C C . LYS A 1 246 ? 49.413 -0.785 -30.250 1.00 61.28 246 LYS A C 1
ATOM 1881 O O . LYS A 1 246 ? 50.301 -0.425 -29.490 1.00 61.28 246 LYS A O 1
ATOM 1886 N N . ASP A 1 247 ? 49.556 -0.933 -31.559 1.00 63.97 247 ASP A N 1
ATOM 1887 C CA . ASP A 1 247 ? 50.807 -0.767 -32.275 1.00 63.97 247 ASP A CA 1
ATOM 1888 C C . ASP A 1 247 ? 51.240 0.708 -32.313 1.00 63.97 247 ASP A C 1
ATOM 1890 O O . ASP A 1 247 ? 52.392 1.001 -32.013 1.00 63.97 247 ASP A O 1
ATOM 1894 N N . VAL A 1 248 ? 50.310 1.653 -32.508 1.00 66.06 248 VAL A N 1
ATOM 1895 C CA . VAL A 1 248 ? 50.594 3.104 -32.468 1.00 66.06 248 VAL A CA 1
ATOM 1896 C C . VAL A 1 248 ? 50.937 3.573 -31.051 1.00 66.06 248 VAL A C 1
ATOM 1898 O O . VAL A 1 248 ? 51.824 4.401 -30.859 1.00 66.06 248 VAL A O 1
ATOM 1901 N N . LEU A 1 249 ? 50.269 3.034 -30.027 1.00 68.19 249 LEU A N 1
ATOM 1902 C CA . LEU A 1 249 ? 50.635 3.331 -28.637 1.00 68.19 249 LEU A CA 1
ATOM 1903 C C . LEU A 1 249 ? 51.981 2.741 -28.257 1.00 68.19 249 LEU A C 1
ATOM 1905 O O . LEU A 1 249 ? 52.720 3.385 -27.523 1.00 68.19 249 LEU A O 1
ATOM 1909 N N . LEU A 1 250 ? 52.282 1.523 -28.704 1.00 71.06 250 LEU A N 1
ATOM 1910 C CA . LEU A 1 250 ? 53.565 0.889 -28.434 1.00 71.06 250 LEU A CA 1
ATOM 1911 C C . LEU A 1 250 ? 54.696 1.626 -29.151 1.00 71.06 250 LEU A C 1
ATOM 1913 O O . LEU A 1 250 ? 55.751 1.782 -28.553 1.00 71.06 250 LEU A O 1
ATOM 1917 N N . GLU A 1 251 ? 54.466 2.147 -30.355 1.00 72.75 251 GLU A N 1
ATOM 1918 C CA . GLU A 1 251 ? 55.439 2.960 -31.091 1.00 72.75 251 GLU A CA 1
ATOM 1919 C C . GLU A 1 251 ? 55.682 4.317 -30.410 1.00 72.75 251 GLU A C 1
ATOM 1921 O O . GLU A 1 251 ? 56.826 4.651 -30.110 1.00 72.75 251 GLU A O 1
ATOM 1926 N N . ILE A 1 252 ? 54.619 5.043 -30.036 1.00 69.25 252 ILE A N 1
ATOM 1927 C CA . ILE A 1 252 ? 54.735 6.312 -29.291 1.00 69.25 252 ILE A CA 1
ATOM 1928 C C . ILE A 1 252 ? 55.384 6.088 -27.917 1.00 69.25 252 ILE A C 1
ATOM 1930 O O . ILE A 1 252 ? 56.182 6.905 -27.462 1.00 69.25 252 ILE A O 1
ATOM 1934 N N . VAL A 1 253 ? 55.056 4.986 -27.236 1.00 71.88 253 VAL A N 1
ATOM 1935 C CA . VAL A 1 253 ? 55.659 4.646 -25.942 1.00 71.88 253 VAL A CA 1
ATOM 1936 C C . VAL A 1 253 ? 57.126 4.249 -26.111 1.00 71.88 253 VAL A C 1
ATOM 1938 O O . VAL A 1 253 ? 57.932 4.716 -25.316 1.00 71.88 253 VAL A O 1
ATOM 1941 N N . ASP A 1 254 ? 57.510 3.465 -27.123 1.00 70.69 254 ASP A N 1
ATOM 1942 C CA . ASP A 1 254 ? 58.914 3.065 -27.339 1.00 70.69 254 ASP A CA 1
ATOM 1943 C C . ASP A 1 254 ? 59.785 4.261 -27.769 1.00 70.69 254 ASP A C 1
ATOM 1945 O O . ASP A 1 254 ? 60.925 4.395 -27.317 1.00 70.69 254 ASP A O 1
ATOM 1949 N N . GLU A 1 255 ? 59.235 5.188 -28.559 1.00 70.94 255 GLU A N 1
ATOM 1950 C CA . GLU A 1 255 ? 59.913 6.425 -28.968 1.00 70.94 255 GLU A CA 1
ATOM 1951 C C . GLU A 1 255 ? 60.117 7.386 -27.783 1.00 70.94 255 GLU A C 1
ATOM 1953 O O . GLU A 1 255 ? 61.235 7.847 -27.534 1.00 70.94 255 GLU A O 1
ATOM 1958 N N . VAL A 1 256 ? 59.084 7.591 -26.957 1.00 67.50 256 VAL A N 1
ATOM 1959 C CA . VAL A 1 256 ? 59.185 8.402 -25.729 1.00 67.50 256 VAL A CA 1
ATOM 1960 C C . VAL A 1 256 ? 60.089 7.737 -24.684 1.00 67.50 256 VAL A C 1
ATOM 1962 O O . VAL A 1 256 ? 60.810 8.430 -23.960 1.00 67.50 256 VAL A O 1
ATOM 1965 N N . VAL A 1 257 ? 60.092 6.403 -24.603 1.00 66.88 257 VAL A N 1
ATOM 1966 C CA . VAL A 1 257 ? 60.951 5.653 -23.677 1.00 66.88 257 VAL A CA 1
ATOM 1967 C C . VAL A 1 257 ? 62.426 5.765 -24.074 1.00 66.88 257 VAL A C 1
ATOM 1969 O O . VAL A 1 257 ? 63.272 5.935 -23.197 1.00 66.88 257 VAL A O 1
ATOM 1972 N N . ARG A 1 258 ? 62.752 5.758 -25.371 1.00 64.56 258 ARG A N 1
ATOM 1973 C CA . ARG A 1 258 ? 64.139 5.909 -25.849 1.00 64.56 258 ARG A CA 1
ATOM 1974 C C . ARG A 1 258 ? 64.681 7.333 -25.753 1.00 64.56 258 ARG A C 1
ATOM 1976 O O . ARG A 1 258 ? 65.867 7.490 -25.478 1.00 64.56 258 ARG A O 1
ATOM 1983 N N . GLU A 1 259 ? 63.854 8.361 -25.953 1.00 64.75 259 GLU A N 1
ATOM 1984 C CA . GLU A 1 259 ? 64.315 9.759 -25.880 1.00 64.75 259 GLU A CA 1
ATOM 1985 C C . GLU A 1 259 ? 64.438 10.304 -24.448 1.00 64.75 259 GLU A C 1
ATOM 1987 O O . GLU A 1 259 ? 65.200 11.246 -24.216 1.00 64.75 259 GLU A O 1
ATOM 1992 N N . ARG A 1 260 ? 63.675 9.772 -23.480 1.00 60.81 260 ARG A N 1
ATOM 1993 C CA . ARG A 1 260 ? 63.508 10.418 -22.161 1.00 60.81 260 ARG A CA 1
ATOM 1994 C C . ARG A 1 260 ? 64.004 9.615 -20.963 1.00 60.81 260 ARG A C 1
ATOM 1996 O O . ARG A 1 260 ? 64.053 10.192 -19.875 1.00 60.81 260 ARG A O 1
ATOM 2003 N N . PHE A 1 261 ? 64.386 8.346 -21.120 1.00 55.91 261 PHE A N 1
ATOM 2004 C CA . PHE A 1 261 ? 64.872 7.540 -19.996 1.00 55.91 261 PHE A CA 1
ATOM 2005 C C . PHE A 1 261 ? 66.399 7.357 -20.032 1.00 55.91 261 PHE A C 1
ATOM 2007 O O . PHE A 1 261 ? 66.924 6.775 -20.982 1.00 55.91 261 PHE A O 1
ATOM 2014 N N . PRO A 1 262 ? 67.135 7.821 -19.003 1.00 57.53 262 PRO A N 1
ATOM 2015 C CA . PRO A 1 262 ? 68.546 7.487 -18.837 1.00 57.53 262 PRO A CA 1
ATOM 2016 C C . PRO A 1 262 ? 68.720 6.006 -18.453 1.00 57.53 262 PRO A C 1
ATOM 2018 O O . PRO A 1 262 ? 67.791 5.354 -17.974 1.00 57.53 262 PRO A O 1
ATOM 2021 N N . THR A 1 263 ? 69.918 5.463 -18.688 1.00 58.38 263 THR A N 1
ATOM 2022 C CA . THR A 1 263 ? 70.229 4.035 -18.526 1.00 58.38 263 THR A CA 1
ATOM 2023 C C . THR A 1 263 ? 69.938 3.506 -17.108 1.00 58.38 263 THR A C 1
ATOM 2025 O O . THR A 1 263 ? 70.054 4.262 -16.133 1.00 58.38 263 THR A O 1
ATOM 2028 N N . PRO A 1 264 ? 69.603 2.198 -16.970 1.00 54.69 264 PRO A N 1
ATOM 2029 C CA . PRO A 1 264 ? 69.093 1.574 -15.736 1.00 54.69 264 PRO A CA 1
ATOM 2030 C C . PRO A 1 264 ? 69.951 1.774 -14.477 1.00 54.69 264 PRO A C 1
ATOM 2032 O O . PRO A 1 264 ? 69.456 1.644 -13.360 1.00 54.69 264 PRO A O 1
ATOM 2035 N N . GLU A 1 265 ? 71.228 2.108 -14.639 1.00 55.09 265 GLU A N 1
ATOM 2036 C CA . GLU A 1 265 ? 72.182 2.307 -13.545 1.00 55.09 265 GLU A CA 1
ATOM 2037 C C . GLU A 1 265 ? 71.947 3.612 -12.761 1.00 55.09 265 GLU A C 1
ATOM 2039 O O . GLU A 1 265 ? 72.262 3.675 -11.576 1.00 55.09 265 GLU A O 1
ATOM 2044 N N . THR A 1 266 ? 71.320 4.630 -13.365 1.00 55.09 266 THR A N 1
ATOM 2045 C CA . THR A 1 266 ? 71.010 5.914 -12.692 1.00 55.09 266 THR A CA 1
ATOM 2046 C C . THR A 1 266 ? 69.713 5.906 -11.872 1.00 55.09 266 THR A C 1
ATOM 2048 O O . THR A 1 266 ? 69.453 6.841 -11.117 1.00 55.09 266 THR A O 1
ATOM 2051 N N . LEU A 1 267 ? 68.903 4.846 -11.980 1.00 55.62 267 LEU A N 1
ATOM 2052 C CA . LEU A 1 267 ? 67.586 4.740 -11.336 1.00 55.62 267 LEU A CA 1
ATOM 2053 C C . LEU A 1 267 ? 67.626 4.067 -9.956 1.00 55.62 267 LEU A C 1
ATOM 2055 O O . LEU A 1 267 ? 66.623 4.069 -9.244 1.00 55.62 267 LEU A O 1
ATOM 2059 N N . ILE A 1 268 ? 68.773 3.512 -9.556 1.00 59.78 268 ILE A N 1
ATOM 2060 C CA . ILE A 1 268 ? 68.911 2.776 -8.291 1.00 59.78 268 ILE A CA 1
ATOM 2061 C C . ILE A 1 268 ? 68.886 3.735 -7.090 1.00 59.78 268 ILE A C 1
ATOM 2063 O O . ILE A 1 268 ? 68.224 3.447 -6.095 1.00 59.78 268 ILE A O 1
ATOM 2067 N N . GLU A 1 269 ? 69.557 4.885 -7.190 1.00 62.31 269 GLU A N 1
ATOM 2068 C CA . GLU A 1 269 ? 69.616 5.903 -6.127 1.00 62.31 269 GLU A CA 1
ATOM 2069 C C . GLU A 1 269 ? 68.234 6.546 -5.854 1.00 62.31 269 GLU A C 1
ATOM 2071 O O . GLU A 1 269 ? 67.758 6.442 -4.718 1.00 62.31 269 GLU A O 1
ATOM 2076 N N . PRO A 1 270 ? 67.498 7.083 -6.856 1.00 60.72 270 PRO A N 1
ATOM 2077 C CA . PRO A 1 270 ? 66.184 7.688 -6.622 1.00 60.72 270 PRO A CA 1
ATOM 2078 C C . PRO A 1 270 ? 65.123 6.677 -6.183 1.00 60.72 270 PRO A C 1
ATOM 2080 O O . PRO A 1 270 ? 64.274 7.001 -5.359 1.00 60.72 270 PRO A O 1
ATOM 2083 N N . ALA A 1 271 ? 65.153 5.444 -6.704 1.00 59.09 271 ALA A N 1
ATOM 2084 C CA . ALA A 1 271 ? 64.193 4.408 -6.318 1.00 59.09 271 ALA A CA 1
ATOM 2085 C C . ALA A 1 271 ? 64.369 3.980 -4.856 1.00 59.09 271 ALA A C 1
ATOM 2087 O O . ALA A 1 271 ? 63.387 3.682 -4.172 1.00 59.09 271 ALA A O 1
ATOM 2088 N N . ARG A 1 272 ? 65.610 3.979 -4.357 1.00 66.12 272 ARG A N 1
ATOM 2089 C CA . ARG A 1 272 ? 65.908 3.685 -2.955 1.00 66.12 272 ARG A CA 1
ATOM 2090 C C . ARG A 1 272 ? 65.436 4.816 -2.049 1.00 66.12 272 ARG A C 1
ATOM 2092 O O . ARG A 1 272 ? 64.817 4.544 -1.022 1.00 66.12 272 ARG A O 1
ATOM 2099 N N . GLU A 1 273 ? 65.655 6.062 -2.460 1.00 68.88 273 GLU A N 1
ATOM 2100 C CA . GLU A 1 273 ? 65.147 7.240 -1.756 1.00 68.88 273 GLU A CA 1
ATOM 2101 C C . GLU A 1 273 ? 63.611 7.227 -1.700 1.00 68.88 273 GLU A C 1
ATOM 2103 O O . GLU A 1 273 ? 63.041 7.279 -0.611 1.00 68.88 273 GLU A O 1
ATOM 2108 N N . TYR A 1 274 ? 62.939 6.985 -2.833 1.00 70.75 274 TYR A N 1
ATOM 2109 C CA . TYR A 1 274 ? 61.478 6.864 -2.904 1.00 70.75 274 TYR A CA 1
ATOM 2110 C C . TYR A 1 274 ? 60.937 5.718 -2.043 1.00 70.75 274 TYR A C 1
ATOM 2112 O O . TYR A 1 274 ? 59.935 5.891 -1.351 1.00 70.75 274 TYR A O 1
ATOM 2120 N N . ALA A 1 275 ? 61.594 4.554 -2.048 1.00 69.88 275 ALA A N 1
ATOM 2121 C CA . ALA A 1 275 ? 61.197 3.417 -1.223 1.00 69.88 275 ALA A CA 1
ATOM 2122 C C . ALA A 1 275 ? 61.332 3.728 0.276 1.00 69.88 275 ALA A C 1
ATOM 2124 O O . ALA A 1 275 ? 60.445 3.376 1.056 1.00 69.88 275 ALA A O 1
ATOM 2125 N N . HIS A 1 276 ? 62.394 4.432 0.683 1.00 76.62 276 HIS A N 1
ATOM 2126 C CA . HIS A 1 276 ? 62.567 4.875 2.066 1.00 76.62 276 HIS A CA 1
ATOM 2127 C C . HIS A 1 276 ? 61.534 5.937 2.465 1.00 76.62 276 HIS A C 1
ATOM 2129 O O . HIS A 1 276 ? 60.950 5.833 3.546 1.00 76.62 276 HIS A O 1
ATOM 2135 N N . THR A 1 277 ? 61.246 6.917 1.602 1.00 74.81 277 THR A N 1
ATOM 2136 C CA . THR A 1 277 ? 60.231 7.946 1.877 1.00 74.81 277 THR A CA 1
ATOM 2137 C C . THR A 1 277 ? 58.822 7.355 1.916 1.00 74.81 277 THR A C 1
ATOM 2139 O O . THR A 1 277 ? 58.058 7.668 2.828 1.00 74.81 277 THR A O 1
ATOM 2142 N N . ALA A 1 278 ? 58.483 6.455 0.991 1.00 70.50 278 ALA A N 1
ATOM 2143 C CA . ALA A 1 278 ? 57.189 5.777 0.959 1.00 70.50 278 ALA A CA 1
ATOM 2144 C C . ALA A 1 278 ? 56.998 4.862 2.176 1.00 70.50 278 ALA A C 1
ATOM 2146 O O . ALA A 1 278 ? 55.935 4.883 2.793 1.00 70.50 278 ALA A O 1
ATOM 2147 N N . ALA A 1 279 ? 58.033 4.115 2.581 1.00 70.88 279 ALA A N 1
ATOM 2148 C CA . ALA A 1 279 ? 57.993 3.305 3.797 1.00 70.88 279 ALA A CA 1
ATOM 2149 C C . ALA A 1 279 ? 57.822 4.172 5.057 1.00 70.88 279 ALA A C 1
ATOM 2151 O O . ALA A 1 279 ? 57.033 3.826 5.939 1.00 70.88 279 ALA A O 1
ATOM 2152 N N . ALA A 1 280 ? 58.498 5.324 5.132 1.00 77.19 280 ALA A N 1
ATOM 2153 C CA . ALA A 1 280 ? 58.347 6.264 6.242 1.00 77.19 280 ALA A CA 1
ATOM 2154 C C . ALA A 1 280 ? 56.940 6.888 6.291 1.00 77.19 280 ALA A C 1
ATOM 2156 O O . ALA A 1 280 ? 56.339 6.954 7.363 1.00 77.19 280 ALA A O 1
ATOM 2157 N N . GLN A 1 281 ? 56.383 7.285 5.142 1.00 75.19 281 GLN A N 1
ATOM 2158 C CA . GLN A 1 281 ? 55.029 7.843 5.046 1.00 75.19 281 GLN A CA 1
ATOM 2159 C C . GLN A 1 281 ? 53.951 6.809 5.378 1.00 75.19 281 GLN A C 1
ATOM 2161 O O . GLN A 1 281 ? 53.037 7.120 6.137 1.00 75.19 281 GLN A O 1
ATOM 2166 N N . LEU A 1 282 ? 54.078 5.573 4.885 1.00 72.31 282 LEU A N 1
ATOM 2167 C CA . LEU A 1 282 ? 53.173 4.472 5.232 1.00 72.31 282 LEU A CA 1
ATOM 2168 C C . LEU A 1 282 ? 53.224 4.149 6.724 1.00 72.31 282 LEU A C 1
ATOM 2170 O O . LEU A 1 282 ? 52.181 3.956 7.338 1.00 72.31 282 LEU A O 1
ATOM 2174 N N . THR A 1 283 ? 54.415 4.141 7.324 1.00 75.00 283 THR A N 1
ATOM 2175 C CA . THR A 1 283 ? 54.560 3.891 8.765 1.00 75.00 283 THR A CA 1
ATOM 2176 C C . THR A 1 283 ? 53.944 5.027 9.583 1.00 75.00 283 THR A C 1
ATOM 2178 O O . THR A 1 283 ? 53.220 4.767 10.539 1.00 75.00 283 THR A O 1
ATOM 2181 N N . ALA A 1 284 ? 54.165 6.286 9.191 1.00 76.44 284 ALA A N 1
ATOM 2182 C CA . ALA A 1 284 ? 53.564 7.441 9.856 1.00 76.44 284 ALA A CA 1
ATOM 2183 C C . ALA A 1 284 ? 52.031 7.461 9.719 1.00 76.44 284 ALA A C 1
ATOM 2185 O O . ALA A 1 284 ? 51.335 7.702 10.706 1.00 76.44 284 ALA A O 1
ATOM 2186 N N . ALA A 1 285 ? 51.505 7.158 8.528 1.00 71.44 285 ALA A N 1
ATOM 2187 C CA . ALA A 1 285 ? 50.069 7.059 8.275 1.00 71.44 285 ALA A CA 1
ATOM 2188 C C . ALA A 1 285 ? 49.436 5.912 9.075 1.00 71.44 285 ALA A C 1
ATOM 2190 O O . ALA A 1 285 ? 48.433 6.117 9.751 1.00 71.44 285 ALA A O 1
ATOM 2191 N N . PHE A 1 286 ? 50.073 4.739 9.092 1.00 74.06 286 PHE A N 1
ATOM 2192 C CA . PHE A 1 286 ? 49.602 3.582 9.848 1.00 74.06 286 PHE A CA 1
ATOM 2193 C C . PHE A 1 286 ? 49.615 3.836 11.362 1.00 74.06 286 PHE A C 1
ATOM 2195 O O . PHE A 1 286 ? 48.655 3.503 12.050 1.00 74.06 286 PHE A O 1
ATOM 2202 N N . VAL A 1 287 ? 50.656 4.481 11.898 1.00 76.56 287 VAL A N 1
ATOM 2203 C CA . VAL A 1 287 ? 50.712 4.858 13.323 1.00 76.56 287 VAL A CA 1
ATOM 2204 C C . VAL A 1 287 ? 49.646 5.903 13.668 1.00 76.56 287 VAL A C 1
ATOM 2206 O O . VAL A 1 287 ? 49.023 5.801 14.725 1.00 76.56 287 VAL A O 1
ATOM 2209 N N . ALA A 1 288 ? 49.390 6.874 12.787 1.00 73.88 288 ALA A N 1
ATOM 2210 C CA . ALA A 1 288 ? 48.331 7.864 12.986 1.00 73.88 288 ALA A CA 1
ATOM 2211 C C . ALA A 1 288 ? 46.931 7.222 12.980 1.00 73.88 288 ALA A C 1
ATOM 2213 O O . ALA A 1 288 ? 46.105 7.532 13.839 1.00 73.88 288 ALA A O 1
ATOM 2214 N N . GLU A 1 289 ? 46.680 6.292 12.060 1.00 65.56 289 GLU A N 1
ATOM 2215 C CA . GLU A 1 289 ? 45.392 5.606 11.915 1.00 65.56 289 GLU A CA 1
ATOM 2216 C C . GLU A 1 289 ? 45.147 4.595 13.053 1.00 65.56 289 GLU A C 1
ATOM 2218 O O . GLU A 1 289 ? 44.065 4.560 13.644 1.00 65.56 289 GLU A O 1
ATOM 2223 N N . VAL A 1 290 ? 46.179 3.858 13.479 1.00 68.06 290 VAL A N 1
ATOM 2224 C CA . VAL A 1 290 ? 46.121 2.978 14.663 1.00 68.06 290 VAL A CA 1
ATOM 2225 C C . VAL A 1 290 ? 45.967 3.783 15.963 1.00 68.06 290 VAL A C 1
ATOM 2227 O O . VAL A 1 290 ? 45.240 3.360 16.865 1.00 68.06 290 VAL A O 1
ATOM 2230 N N . GLY A 1 291 ? 46.581 4.966 16.058 1.00 69.25 291 GLY A N 1
ATOM 2231 C CA . GLY A 1 291 ? 46.386 5.891 17.179 1.00 69.25 291 GLY A CA 1
ATOM 2232 C C . GLY A 1 291 ? 44.949 6.416 17.272 1.00 69.25 291 GLY A C 1
ATOM 2233 O O . GLY A 1 291 ? 44.381 6.473 18.365 1.00 69.25 291 GLY A O 1
ATOM 2234 N N . GLN A 1 292 ? 44.317 6.723 16.134 1.00 68.31 292 GLN A N 1
ATOM 2235 C CA . GLN A 1 292 ? 42.896 7.089 16.093 1.00 68.31 292 GLN A CA 1
ATOM 2236 C C . GLN A 1 292 ? 41.992 5.931 16.535 1.00 68.31 292 GLN A C 1
ATOM 2238 O O . GLN A 1 292 ? 41.055 6.155 17.300 1.00 68.31 292 GLN A O 1
ATOM 2243 N N . LEU A 1 293 ? 42.299 4.690 16.143 1.00 62.44 293 LEU A N 1
ATOM 2244 C CA . LEU A 1 293 ? 41.546 3.507 16.581 1.00 62.44 293 LEU A CA 1
ATOM 2245 C C . LEU A 1 293 ? 41.661 3.251 18.096 1.00 62.44 293 LEU A C 1
ATOM 2247 O O . LEU A 1 293 ? 40.666 2.893 18.729 1.00 62.44 293 LEU A O 1
ATOM 2251 N N . GLN A 1 294 ? 42.825 3.495 18.709 1.00 63.19 294 GLN A N 1
ATOM 2252 C CA . GLN A 1 294 ? 42.972 3.457 20.174 1.00 63.19 294 GLN A CA 1
ATOM 2253 C C . GLN A 1 294 ? 42.195 4.592 20.870 1.00 63.19 294 GLN A C 1
ATOM 2255 O O . GLN A 1 294 ? 41.577 4.376 21.920 1.00 63.19 294 GLN A O 1
ATOM 2260 N N . GLY A 1 295 ? 42.169 5.786 20.270 1.00 67.31 295 GLY A N 1
ATOM 2261 C CA . GLY A 1 295 ? 41.362 6.919 20.735 1.00 67.31 295 GLY A CA 1
ATOM 2262 C C . GLY A 1 295 ? 39.860 6.622 20.717 1.00 67.31 295 GLY A C 1
ATOM 2263 O O . GLY A 1 295 ? 39.177 6.833 21.717 1.00 67.31 295 GLY A O 1
ATOM 2264 N N . ILE A 1 296 ? 39.362 6.037 19.626 1.00 69.06 296 ILE A N 1
ATOM 2265 C CA . ILE A 1 296 ? 37.957 5.628 19.497 1.00 69.06 296 ILE A CA 1
ATOM 2266 C C . ILE A 1 296 ? 37.619 4.524 20.506 1.00 69.06 296 ILE A C 1
ATOM 2268 O O . ILE A 1 296 ? 36.577 4.594 21.153 1.00 69.06 296 ILE A O 1
ATOM 2272 N N . GLY A 1 297 ? 38.503 3.539 20.705 1.00 66.00 297 GLY A N 1
ATOM 2273 C CA . GLY A 1 297 ? 38.299 2.477 21.696 1.00 66.00 297 GLY A CA 1
ATOM 2274 C C . GLY A 1 297 ? 38.171 3.010 23.128 1.00 66.00 297 GLY A C 1
ATOM 2275 O O . GLY A 1 297 ? 37.243 2.640 23.846 1.00 66.00 297 GLY A O 1
ATOM 2276 N N . SER A 1 298 ? 39.054 3.928 23.532 1.00 70.56 298 SER A N 1
ATOM 2277 C CA . SER A 1 298 ? 38.989 4.560 24.861 1.00 70.56 298 SER A CA 1
ATOM 2278 C C . SER A 1 298 ? 37.773 5.481 25.029 1.00 70.56 298 SER A C 1
ATOM 2280 O O . SER A 1 298 ? 37.137 5.455 26.084 1.00 70.56 298 SER A O 1
ATOM 2282 N N . GLN A 1 299 ? 37.381 6.226 23.989 1.00 75.00 299 GLN A N 1
ATOM 2283 C CA . GLN A 1 299 ? 36.158 7.037 24.002 1.00 75.00 299 GLN A CA 1
ATOM 2284 C C . GLN A 1 299 ? 34.888 6.184 24.081 1.00 75.00 299 GLN A C 1
ATOM 2286 O O . GLN A 1 299 ? 33.973 6.534 24.824 1.00 75.00 299 GLN A O 1
ATOM 2291 N N . LEU A 1 300 ? 34.831 5.058 23.366 1.00 73.00 300 LEU A N 1
ATOM 2292 C CA . LEU A 1 300 ? 33.688 4.146 23.402 1.00 73.00 300 LEU A CA 1
ATOM 2293 C C . LEU A 1 300 ? 33.525 3.519 24.795 1.00 73.00 300 LEU A C 1
ATOM 2295 O O . LEU A 1 300 ? 32.412 3.440 25.308 1.00 73.00 300 LEU A O 1
ATOM 2299 N N . VAL A 1 301 ? 34.634 3.125 25.432 1.00 77.94 301 VAL A N 1
ATOM 2300 C CA . VAL A 1 301 ? 34.632 2.596 26.807 1.00 77.94 301 VAL A CA 1
ATOM 2301 C C . VAL A 1 301 ? 34.194 3.665 27.812 1.00 77.94 301 VAL A C 1
ATOM 2303 O O . VAL A 1 301 ? 33.362 3.372 28.668 1.00 77.94 301 VAL A O 1
ATOM 2306 N N . ALA A 1 302 ? 34.676 4.904 27.681 1.00 77.06 302 ALA A N 1
ATOM 2307 C CA . ALA A 1 302 ? 34.269 6.009 28.550 1.00 77.06 302 ALA A CA 1
ATOM 2308 C C . ALA A 1 302 ? 32.780 6.368 28.387 1.00 77.06 302 ALA A C 1
ATOM 2310 O O . ALA A 1 302 ? 32.086 6.596 29.378 1.00 77.06 302 ALA A O 1
ATOM 2311 N N . GLN A 1 303 ? 32.259 6.368 27.155 1.00 75.25 303 GLN A N 1
ATOM 2312 C CA . GLN A 1 303 ? 30.833 6.591 26.898 1.00 75.25 303 GLN A CA 1
ATOM 2313 C C . GLN A 1 303 ? 29.972 5.446 27.438 1.00 75.25 303 GLN A C 1
ATOM 2315 O O . GLN A 1 303 ? 28.954 5.706 28.074 1.00 75.25 303 GLN A O 1
ATOM 2320 N N . LEU A 1 304 ? 30.385 4.190 27.243 1.00 77.50 304 LEU A N 1
ATOM 2321 C CA . LEU A 1 304 ? 29.691 3.033 27.812 1.00 77.50 304 LEU A CA 1
ATOM 2322 C C . LEU A 1 304 ? 29.662 3.093 29.343 1.00 77.50 304 LEU A C 1
ATOM 2324 O O . LEU A 1 304 ? 28.603 2.870 29.923 1.00 77.50 304 LEU A O 1
ATOM 2328 N N . GLN A 1 305 ? 30.775 3.460 29.987 1.00 79.00 305 GLN A N 1
ATOM 2329 C CA . GLN A 1 305 ? 30.827 3.662 31.438 1.00 79.00 305 GLN A CA 1
ATOM 2330 C C . GLN A 1 305 ? 29.864 4.765 31.894 1.00 79.00 305 GLN A C 1
ATOM 2332 O O . GLN A 1 305 ? 29.051 4.516 32.785 1.00 79.00 305 GLN A O 1
ATOM 2337 N N . ALA A 1 306 ? 29.864 5.922 31.225 1.00 81.50 306 ALA A N 1
ATOM 2338 C CA . ALA A 1 306 ? 28.953 7.023 31.537 1.00 81.50 306 ALA A CA 1
ATOM 2339 C C . ALA A 1 306 ? 27.471 6.633 31.378 1.00 81.50 306 ALA A C 1
ATOM 2341 O O . ALA A 1 306 ? 26.649 6.971 32.228 1.00 81.50 306 ALA A O 1
ATOM 2342 N N . VAL A 1 307 ? 27.119 5.874 30.330 1.00 81.44 307 VAL A N 1
ATOM 2343 C CA . VAL A 1 307 ? 25.747 5.366 30.145 1.00 81.44 307 VAL A CA 1
ATOM 2344 C C . VAL A 1 307 ? 25.380 4.352 31.230 1.00 81.44 307 VAL A C 1
ATOM 2346 O O . VAL A 1 307 ? 24.262 4.390 31.743 1.00 81.44 307 VAL A O 1
ATOM 2349 N N . THR A 1 308 ? 26.298 3.463 31.620 1.00 75.69 308 THR A N 1
ATOM 2350 C CA . THR A 1 308 ? 26.029 2.495 32.695 1.00 75.69 308 THR A CA 1
ATOM 2351 C C . THR A 1 308 ? 25.897 3.149 34.069 1.00 75.69 308 THR A C 1
ATOM 2353 O O . THR A 1 308 ? 25.039 2.729 34.844 1.00 75.69 308 THR A O 1
ATOM 2356 N N . GLU A 1 309 ? 26.676 4.193 34.365 1.00 81.06 309 GLU A N 1
ATOM 2357 C CA . GLU A 1 309 ? 26.538 4.972 35.601 1.00 81.06 309 GLU A CA 1
ATOM 2358 C C . GLU A 1 309 ? 25.230 5.760 35.622 1.00 81.06 309 GLU A C 1
ATOM 2360 O O . GLU A 1 309 ? 24.501 5.677 36.609 1.00 81.06 309 GLU A O 1
ATOM 2365 N N . ALA A 1 310 ? 24.872 6.432 34.524 1.00 77.94 310 ALA A N 1
ATOM 2366 C CA . ALA A 1 310 ? 23.595 7.134 34.413 1.00 77.94 310 ALA A CA 1
ATOM 2367 C C . ALA A 1 310 ? 22.404 6.173 34.589 1.00 77.94 310 ALA A C 1
ATOM 2369 O O . ALA A 1 310 ? 21.488 6.448 35.362 1.00 77.94 310 ALA A O 1
ATOM 2370 N N . ALA A 1 311 ? 22.452 4.995 33.958 1.00 73.25 311 ALA A N 1
ATOM 2371 C CA . ALA A 1 311 ? 21.420 3.970 34.113 1.00 73.25 311 ALA A CA 1
ATOM 2372 C C . ALA A 1 311 ? 21.351 3.403 35.546 1.00 73.25 311 ALA A C 1
ATOM 2374 O O . ALA A 1 311 ? 20.264 3.094 36.043 1.00 73.25 311 ALA A O 1
ATOM 2375 N N . ALA A 1 312 ? 22.489 3.267 36.233 1.00 79.25 312 ALA A N 1
ATOM 2376 C CA . ALA A 1 312 ? 22.525 2.855 37.636 1.00 79.25 312 ALA A CA 1
ATOM 2377 C C . ALA A 1 312 ? 21.938 3.934 38.563 1.00 79.25 312 ALA A C 1
ATOM 2379 O O . ALA A 1 312 ? 21.204 3.608 39.502 1.00 79.25 312 ALA A O 1
ATOM 2380 N N . GLN A 1 313 ? 22.217 5.205 38.272 1.00 81.62 313 GLN A N 1
ATOM 2381 C CA . GLN A 1 313 ? 21.736 6.355 39.033 1.00 81.62 313 GLN A CA 1
ATOM 2382 C C . GLN A 1 313 ? 20.217 6.536 38.885 1.00 81.62 313 GLN A C 1
ATOM 2384 O O . GLN A 1 313 ? 19.517 6.662 39.894 1.00 81.62 313 GLN A O 1
ATOM 2389 N N . ASP A 1 314 ? 19.691 6.424 37.662 1.00 76.44 314 ASP A N 1
ATOM 2390 C CA . ASP A 1 314 ? 18.248 6.429 37.381 1.00 76.44 314 ASP A CA 1
ATOM 2391 C C . ASP A 1 314 ? 17.534 5.281 38.099 1.00 76.44 314 ASP A C 1
ATOM 2393 O O . ASP A 1 314 ? 16.478 5.464 38.712 1.00 76.44 314 ASP A O 1
ATOM 2397 N N . ARG A 1 315 ? 18.137 4.085 38.098 1.00 76.25 315 ARG A N 1
ATOM 2398 C CA . ARG A 1 315 ? 17.577 2.927 38.801 1.00 76.25 315 ARG A CA 1
ATOM 2399 C C . ARG A 1 315 ? 17.511 3.159 40.310 1.00 76.25 315 ARG A C 1
ATOM 2401 O O . ARG A 1 315 ? 16.508 2.804 40.927 1.00 76.25 315 ARG A O 1
ATOM 2408 N N . GLN A 1 316 ? 18.535 3.762 40.913 1.00 81.75 316 GLN A N 1
ATOM 2409 C CA . GLN A 1 316 ? 18.515 4.106 42.337 1.00 81.75 316 GLN A CA 1
ATOM 2410 C C . GLN A 1 316 ? 17.490 5.196 42.662 1.00 81.75 316 GLN A C 1
ATOM 2412 O O . GLN A 1 316 ? 16.777 5.062 43.657 1.00 81.75 316 GLN A O 1
ATOM 2417 N N . GLN A 1 317 ? 17.363 6.235 41.832 1.00 78.19 317 GLN A N 1
ATOM 2418 C CA . GLN A 1 317 ? 16.333 7.261 42.018 1.00 78.19 317 GLN A CA 1
ATOM 2419 C C . GLN A 1 317 ? 14.925 6.675 41.921 1.00 78.19 317 GLN A C 1
ATOM 2421 O O . GLN A 1 317 ? 14.088 6.947 42.781 1.00 78.19 317 GLN A O 1
ATOM 2426 N N . PHE A 1 318 ? 14.674 5.819 40.931 1.00 74.62 318 PHE A N 1
ATOM 2427 C CA . PHE A 1 318 ? 13.388 5.149 40.775 1.00 74.62 318 PHE A CA 1
ATOM 2428 C C . PHE A 1 318 ? 13.051 4.270 41.988 1.00 74.62 318 PHE A C 1
ATOM 2430 O O . PHE A 1 318 ? 11.947 4.344 42.528 1.00 74.62 318 PHE A O 1
ATOM 2437 N N . LEU A 1 319 ? 14.023 3.499 42.487 1.00 78.81 319 LEU A N 1
ATOM 2438 C CA . LEU A 1 319 ? 13.849 2.695 43.699 1.00 78.81 319 LEU A CA 1
ATOM 2439 C C . LEU A 1 319 ? 13.636 3.560 44.953 1.00 78.81 319 LEU A C 1
ATOM 2441 O O . LEU A 1 319 ? 12.822 3.198 45.799 1.00 78.81 319 LEU A O 1
ATOM 2445 N N . ALA A 1 320 ? 14.298 4.713 45.065 1.00 78.75 320 ALA A N 1
ATOM 2446 C CA . ALA A 1 320 ? 14.094 5.651 46.171 1.00 78.75 320 ALA A CA 1
ATOM 2447 C C . ALA A 1 320 ? 12.699 6.303 46.140 1.00 78.75 320 ALA A C 1
ATOM 2449 O O . ALA A 1 320 ? 12.105 6.537 47.193 1.00 78.75 320 ALA A O 1
ATOM 2450 N N . VAL A 1 321 ? 12.154 6.568 44.949 1.00 75.69 321 VAL A N 1
ATOM 2451 C CA . VAL A 1 321 ? 10.772 7.049 44.779 1.00 75.69 321 VAL A CA 1
ATOM 2452 C C . VAL A 1 321 ? 9.772 5.962 45.176 1.00 75.69 321 VAL A C 1
ATOM 2454 O O . VAL A 1 321 ? 8.844 6.240 45.937 1.00 75.69 321 VAL A O 1
ATOM 2457 N N . LEU A 1 322 ? 9.987 4.718 44.740 1.00 73.12 322 LEU A N 1
ATOM 2458 C CA . LEU A 1 322 ? 9.142 3.585 45.130 1.00 73.12 322 LEU A CA 1
ATOM 2459 C C . LEU A 1 322 ? 9.196 3.310 46.638 1.00 73.12 322 LEU A C 1
ATOM 2461 O O . LEU A 1 322 ? 8.166 3.034 47.246 1.00 73.12 322 LEU A O 1
ATOM 2465 N N . ALA A 1 323 ? 10.363 3.455 47.266 1.00 76.56 323 ALA A N 1
ATOM 2466 C CA . ALA A 1 323 ? 10.517 3.280 48.709 1.00 76.56 323 ALA A CA 1
ATOM 2467 C C . ALA A 1 323 ? 9.767 4.343 49.537 1.00 76.56 323 ALA A C 1
ATOM 2469 O O . ALA A 1 323 ? 9.406 4.071 50.678 1.00 76.56 323 ALA A O 1
ATOM 2470 N N . LYS A 1 324 ? 9.492 5.529 48.972 1.00 76.00 324 LYS A N 1
ATOM 2471 C CA . LYS A 1 324 ? 8.739 6.611 49.635 1.00 76.00 324 LYS A CA 1
ATOM 2472 C C . LYS A 1 324 ? 7.220 6.531 49.453 1.00 76.00 324 LYS A C 1
ATOM 2474 O O . LYS A 1 324 ? 6.493 7.216 50.171 1.00 76.00 324 LYS A O 1
ATOM 2479 N N . G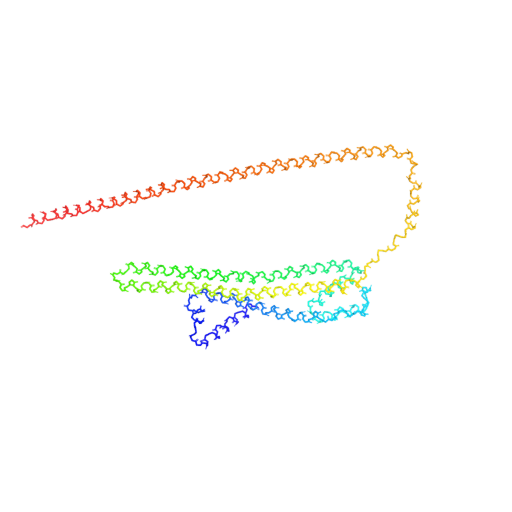LN A 1 325 ? 6.716 5.714 48.523 1.00 72.31 325 GLN A N 1
ATOM 2480 C CA . GLN A 1 325 ? 5.269 5.547 48.330 1.00 72.31 325 GLN A CA 1
ATOM 2481 C C . GLN A 1 325 ? 4.526 5.086 49.600 1.00 72.31 325 GLN A C 1
ATOM 2483 O O . GLN A 1 325 ? 3.506 5.695 49.918 1.00 72.31 325 GLN A O 1
ATOM 2488 N N . PRO A 1 326 ? 4.999 4.075 50.358 1.00 73.88 326 PRO A N 1
ATOM 2489 C CA . PRO A 1 326 ? 4.307 3.601 51.558 1.00 73.88 326 PRO A CA 1
ATOM 2490 C C . PRO A 1 326 ? 4.151 4.685 52.631 1.00 73.88 326 PRO A C 1
ATOM 2492 O O . PRO A 1 326 ? 3.081 4.810 53.223 1.00 73.88 326 PRO A O 1
ATOM 2495 N N . GLU A 1 327 ? 5.181 5.514 52.837 1.00 75.19 327 GLU A N 1
ATOM 2496 C CA . GLU A 1 327 ? 5.132 6.637 53.783 1.00 75.19 327 GLU A CA 1
ATOM 2497 C C . GLU A 1 327 ? 4.142 7.718 53.335 1.00 75.19 327 GLU A C 1
ATOM 2499 O O . GLU A 1 327 ? 3.400 8.251 54.160 1.00 75.19 327 GLU A O 1
ATOM 2504 N N . LEU A 1 328 ? 4.081 8.016 52.031 1.00 72.44 328 LEU A N 1
ATOM 2505 C CA . LEU A 1 328 ? 3.099 8.949 51.468 1.00 72.44 328 LEU A CA 1
ATOM 2506 C C . LEU A 1 328 ? 1.665 8.456 51.678 1.00 72.44 328 LEU A C 1
ATOM 2508 O O . LEU A 1 328 ? 0.816 9.240 52.098 1.00 72.44 328 LEU A O 1
ATOM 2512 N N . TYR A 1 329 ? 1.398 7.166 51.457 1.00 71.12 329 TYR A N 1
ATOM 2513 C CA . TYR A 1 329 ? 0.086 6.578 51.736 1.00 71.12 329 TYR A CA 1
ATOM 2514 C C . TYR A 1 329 ? -0.251 6.613 53.228 1.00 71.12 329 TYR A C 1
ATOM 2516 O O . TYR A 1 329 ? -1.366 6.980 53.593 1.00 71.12 329 TYR A O 1
ATOM 2524 N N . GLN A 1 330 ? 0.702 6.287 54.103 1.00 78.88 330 GLN A N 1
ATOM 2525 C CA . GLN A 1 330 ? 0.479 6.298 55.548 1.00 78.88 330 GLN A CA 1
ATOM 2526 C C . GLN A 1 330 ? 0.210 7.714 56.076 1.00 78.88 330 GLN A C 1
ATOM 2528 O O . GLN A 1 330 ? -0.670 7.905 56.916 1.00 78.88 330 GLN A O 1
ATOM 2533 N N . LYS A 1 331 ? 0.916 8.713 55.539 1.00 79.19 331 LYS A N 1
ATOM 2534 C CA . LYS A 1 331 ? 0.699 10.125 55.861 1.00 79.19 331 LYS A CA 1
ATOM 2535 C C . LYS A 1 331 ? -0.662 10.616 55.365 1.00 79.19 331 LYS A C 1
ATOM 2537 O O . LYS A 1 331 ? -1.378 11.254 56.124 1.00 79.19 331 LYS A O 1
ATOM 2542 N N . LEU A 1 332 ? -1.062 10.234 54.149 1.00 76.81 332 LEU A N 1
ATOM 2543 C CA . LEU A 1 332 ? -2.379 10.563 53.597 1.00 76.81 332 LEU A CA 1
ATOM 2544 C C . LEU A 1 332 ? -3.517 9.960 54.438 1.00 76.81 332 LEU A C 1
ATOM 2546 O O . LEU A 1 332 ? -4.516 10.623 54.701 1.00 76.81 332 LEU A O 1
ATOM 2550 N N . VAL A 1 333 ? -3.357 8.717 54.903 1.00 81.38 333 VAL A N 1
ATOM 2551 C CA . VAL A 1 333 ? -4.331 8.061 55.790 1.00 81.38 333 VAL A CA 1
ATOM 2552 C C . VAL A 1 333 ? -4.415 8.767 57.148 1.00 81.38 333 VAL A C 1
ATOM 2554 O O . VAL A 1 333 ? -5.519 8.975 57.652 1.00 81.38 333 VAL A O 1
ATOM 2557 N N . LEU A 1 334 ? -3.279 9.171 57.725 1.00 84.81 334 LEU A N 1
ATOM 2558 C CA . LEU A 1 334 ? -3.240 9.936 58.977 1.00 84.81 334 LEU A CA 1
ATOM 2559 C C . LEU A 1 334 ? -3.897 11.316 58.836 1.00 84.81 334 LEU A C 1
ATOM 2561 O O . LEU A 1 334 ? -4.687 11.693 59.701 1.00 84.81 334 LEU A O 1
ATOM 2565 N N . ASP A 1 335 ? -3.634 12.030 57.741 1.00 82.81 335 ASP A N 1
ATOM 2566 C CA . ASP A 1 335 ? -4.244 13.334 57.462 1.00 82.81 335 ASP A CA 1
ATOM 2567 C C . ASP A 1 335 ? -5.767 13.205 57.289 1.00 82.81 335 ASP A C 1
ATOM 2569 O O . ASP A 1 335 ? -6.528 13.990 57.857 1.00 82.81 335 ASP A O 1
ATOM 2573 N N . ILE A 1 336 ? -6.236 12.162 56.590 1.00 80.38 336 ILE A N 1
ATOM 2574 C CA . ILE A 1 336 ? -7.671 11.862 56.454 1.00 80.38 336 ILE A CA 1
ATOM 2575 C C . ILE A 1 336 ? -8.302 11.559 57.822 1.00 80.38 336 ILE A C 1
ATOM 2577 O O . ILE A 1 336 ? -9.394 12.048 58.120 1.00 80.38 336 ILE A O 1
ATOM 2581 N N . GLN A 1 337 ? -7.630 10.786 58.680 1.00 83.81 337 GLN A N 1
ATOM 2582 C CA . GLN A 1 337 ? -8.124 10.483 60.028 1.00 83.81 337 GLN A CA 1
ATOM 2583 C C . GLN A 1 337 ? -8.163 11.720 60.930 1.00 83.81 337 GLN A C 1
ATOM 2585 O O . GLN A 1 337 ? -9.132 11.908 61.670 1.00 83.81 337 GLN A O 1
ATOM 2590 N N . GLN A 1 338 ? -7.143 12.579 60.872 1.00 86.25 338 GLN A N 1
ATOM 2591 C CA . GLN A 1 338 ? -7.135 13.839 61.614 1.00 86.25 338 GLN A CA 1
ATOM 2592 C C . GLN A 1 338 ? -8.253 14.762 61.142 1.00 86.25 338 GLN A C 1
ATOM 2594 O O . GLN A 1 338 ? -8.995 15.272 61.981 1.00 86.25 338 GLN A O 1
ATOM 2599 N N . PHE A 1 339 ? -8.433 14.906 59.828 1.00 82.81 339 PHE A N 1
ATOM 2600 C CA . PHE A 1 339 ? -9.518 15.695 59.254 1.00 82.81 339 PHE A CA 1
ATOM 2601 C C . PHE A 1 339 ? -10.893 15.172 59.695 1.00 82.81 339 PHE A C 1
ATOM 2603 O O . PHE A 1 339 ? -11.719 15.941 60.187 1.00 82.81 339 PHE A O 1
ATOM 2610 N N . ALA A 1 340 ? -11.118 13.856 59.630 1.00 80.38 340 ALA A N 1
ATOM 2611 C CA . ALA A 1 340 ? -12.362 13.237 60.088 1.00 80.38 340 ALA A CA 1
ATOM 2612 C C . ALA A 1 340 ? -12.628 13.484 61.587 1.00 80.38 340 ALA A C 1
ATOM 2614 O O . ALA A 1 340 ? -13.753 13.801 61.981 1.00 80.38 340 ALA A O 1
ATOM 2615 N N . ASN A 1 341 ? -11.595 13.397 62.429 1.00 82.81 341 ASN A N 1
ATOM 2616 C CA . ASN A 1 341 ? -11.711 13.686 63.860 1.00 82.81 341 ASN A CA 1
ATOM 2617 C C . ASN A 1 341 ? -11.987 15.170 64.135 1.00 82.81 341 ASN A C 1
ATOM 2619 O O . ASN A 1 341 ? -12.780 15.488 65.022 1.00 82.81 341 ASN A O 1
ATOM 2623 N N . GLN A 1 342 ? -11.387 16.077 63.364 1.00 82.50 342 GLN A N 1
ATOM 2624 C CA . GLN A 1 342 ? -11.618 17.518 63.474 1.00 82.50 342 GLN A CA 1
ATOM 2625 C C . GLN A 1 342 ? -13.055 17.885 63.094 1.00 82.50 342 GLN A C 1
ATOM 2627 O O . GLN A 1 342 ? -13.713 18.637 63.814 1.00 82.50 342 GLN A O 1
ATOM 2632 N N . VAL A 1 343 ? -13.571 17.291 62.015 1.00 79.31 343 VAL A N 1
ATOM 2633 C CA . VAL A 1 343 ? -14.970 17.431 61.589 1.00 79.31 343 VAL A CA 1
ATOM 2634 C C . VAL A 1 343 ? -15.914 16.906 62.671 1.00 79.31 343 VAL A C 1
ATOM 2636 O O . VAL A 1 343 ? -16.863 17.592 63.050 1.00 79.31 343 VAL A O 1
ATOM 2639 N N . LYS A 1 344 ? -15.628 15.735 63.252 1.00 80.06 344 LYS A N 1
ATOM 2640 C CA . LYS A 1 344 ? -16.436 15.166 64.341 1.00 80.06 344 LYS A CA 1
ATOM 2641 C C . LYS A 1 344 ? -16.444 16.050 65.595 1.00 80.06 344 LYS A C 1
ATOM 2643 O O . LYS A 1 344 ? -17.509 16.282 66.167 1.00 80.06 344 LYS A O 1
ATOM 2648 N N . ALA A 1 345 ? -15.286 16.571 65.999 1.00 79.75 345 ALA A N 1
ATOM 2649 C CA . ALA A 1 345 ? -15.169 17.483 67.136 1.00 79.75 345 ALA A CA 1
ATOM 2650 C C . ALA A 1 345 ? -15.901 18.813 66.883 1.00 79.75 345 ALA A C 1
ATOM 2652 O O . ALA A 1 345 ? -16.577 19.324 67.776 1.00 79.75 345 ALA A O 1
ATOM 2653 N N . SER A 1 346 ? -15.825 19.340 65.657 1.00 78.69 346 SER A N 1
ATOM 2654 C CA . SER A 1 346 ? -16.566 20.534 65.243 1.00 78.69 346 SER A CA 1
ATOM 2655 C C . SER A 1 346 ? -18.079 20.304 65.261 1.00 78.69 346 SER A C 1
ATOM 2657 O O . SER A 1 346 ? -18.817 21.148 65.760 1.00 78.69 346 SER A O 1
ATOM 2659 N N . HIS A 1 347 ? -18.562 19.145 64.808 1.00 74.31 347 HIS A N 1
ATOM 2660 C CA . HIS A 1 347 ? -19.984 18.811 64.908 1.00 74.31 347 HIS A CA 1
ATOM 2661 C C . HIS A 1 347 ? -20.460 18.679 66.357 1.00 74.31 347 HIS A C 1
ATOM 2663 O O . HIS A 1 347 ? -21.546 19.157 66.681 1.00 74.31 347 HIS A O 1
ATOM 2669 N N . GLN A 1 348 ? -19.660 18.082 67.246 1.00 78.62 348 GLN A N 1
ATOM 2670 C CA . GLN A 1 348 ? -20.000 18.003 68.670 1.00 78.62 348 GLN A CA 1
ATOM 2671 C C . GLN A 1 348 ? -20.035 19.377 69.343 1.00 78.62 348 GLN A C 1
ATOM 2673 O O . GLN A 1 348 ? -20.937 19.628 70.141 1.00 78.62 348 GLN A O 1
ATOM 2678 N N . SER A 1 349 ? -19.104 20.280 69.021 1.00 74.44 349 SER A N 1
ATOM 2679 C CA . SER A 1 349 ? -19.114 21.633 69.587 1.00 74.44 349 SER A CA 1
ATOM 2680 C C . SER A 1 349 ? -20.276 22.476 69.058 1.00 74.44 349 SER A C 1
ATOM 2682 O O . SER A 1 349 ? -20.882 23.217 69.829 1.00 74.44 349 SER A O 1
ATOM 2684 N N . ILE A 1 350 ? -20.649 22.315 67.784 1.00 75.00 350 ILE A N 1
ATOM 2685 C CA . ILE A 1 350 ? -21.849 22.937 67.204 1.00 75.00 350 ILE A CA 1
ATOM 2686 C C . ILE A 1 350 ? -23.113 22.403 67.884 1.00 75.00 350 ILE A C 1
ATOM 2688 O O . ILE A 1 350 ? -23.969 23.195 68.269 1.00 75.00 350 ILE A O 1
ATOM 2692 N N . ALA A 1 351 ? -23.217 21.087 68.089 1.00 72.50 351 ALA A N 1
ATOM 2693 C CA . ALA A 1 351 ? -24.350 20.487 68.788 1.00 72.50 351 ALA A CA 1
ATOM 2694 C C . ALA A 1 351 ? -24.467 21.012 70.227 1.00 72.50 351 ALA A C 1
ATOM 2696 O O . ALA A 1 351 ? -25.537 21.457 70.619 1.00 72.50 351 ALA A O 1
ATOM 2697 N N . LEU A 1 352 ? -23.365 21.049 70.985 1.00 76.25 352 LEU A N 1
ATOM 2698 C CA . LEU A 1 352 ? -23.349 21.582 72.354 1.00 76.25 352 LEU A CA 1
ATOM 2699 C C . LEU A 1 352 ? -23.720 23.072 72.418 1.00 76.25 352 LEU A C 1
ATOM 2701 O O . LEU A 1 352 ? -24.444 23.473 73.326 1.00 76.25 352 LEU A O 1
ATOM 2705 N N . ASN A 1 353 ? -23.271 23.880 71.453 1.00 76.25 353 ASN A N 1
ATOM 2706 C CA . ASN A 1 353 ? -23.656 25.292 71.359 1.00 76.25 353 ASN A CA 1
ATOM 2707 C C . ASN A 1 353 ? -25.137 25.480 71.012 1.00 76.25 353 ASN A C 1
ATOM 2709 O O . ASN A 1 353 ? -25.772 26.394 71.528 1.00 76.25 353 ASN A O 1
ATOM 2713 N N . LEU A 1 354 ? -25.702 24.631 70.152 1.00 72.88 354 LEU A N 1
ATOM 2714 C CA . LEU A 1 354 ? -27.130 24.674 69.832 1.00 72.88 354 LEU A CA 1
ATOM 2715 C C . LEU A 1 354 ? -27.983 24.271 71.038 1.00 72.88 354 LEU A C 1
ATOM 2717 O O . LEU A 1 354 ? -29.004 24.903 71.297 1.00 72.88 354 LEU A O 1
ATOM 2721 N N . THR A 1 355 ? -27.549 23.272 71.811 1.00 73.25 355 THR A N 1
ATOM 2722 C CA . THR A 1 355 ? -28.243 22.866 73.040 1.00 73.25 355 THR A CA 1
ATOM 2723 C C . THR A 1 355 ? -28.164 23.951 74.113 1.00 73.25 355 THR A C 1
ATOM 2725 O O . THR A 1 355 ? -29.182 24.265 74.722 1.00 73.25 355 THR A O 1
ATOM 2728 N N . SER A 1 356 ? -27.000 24.584 74.307 1.00 71.69 356 SER A N 1
ATOM 2729 C CA . SER A 1 356 ? -26.856 25.676 75.281 1.00 71.69 356 SER A CA 1
ATOM 2730 C C . SER A 1 356 ? -27.643 26.924 74.871 1.00 71.69 356 SER A C 1
ATOM 2732 O O . SER A 1 356 ? -28.270 27.563 75.716 1.00 71.69 356 SER A O 1
ATOM 2734 N N . GLN A 1 357 ? -27.688 27.254 73.575 1.00 73.44 357 GLN A N 1
ATOM 2735 C CA . GLN A 1 357 ? -28.563 28.308 73.059 1.00 73.44 357 GLN A CA 1
ATOM 2736 C C . GLN A 1 357 ? -30.040 27.952 73.249 1.00 73.44 357 GLN A C 1
ATOM 2738 O O . GLN A 1 357 ? -30.810 28.816 73.661 1.00 73.44 357 GLN A O 1
ATOM 2743 N N . GLY A 1 358 ? -30.425 26.694 73.025 1.00 72.19 358 GLY A N 1
ATOM 2744 C CA . GLY A 1 358 ? -31.773 26.194 73.295 1.00 72.19 358 GLY A CA 1
ATOM 2745 C C . GLY A 1 358 ? -32.173 26.346 74.764 1.00 72.19 358 GLY A C 1
ATOM 2746 O O . GLY A 1 358 ? -33.227 26.907 75.052 1.00 72.19 358 GLY A O 1
ATOM 2747 N N . GLU A 1 359 ? -31.307 25.947 75.697 1.00 71.62 359 GLU A N 1
ATOM 2748 C CA . GLU A 1 359 ? -31.533 26.127 77.139 1.00 71.62 359 GLU A CA 1
ATOM 2749 C C . GLU A 1 359 ? -31.598 27.607 77.538 1.00 71.62 359 GLU A C 1
ATOM 2751 O O . GLU A 1 359 ? -32.445 27.996 78.343 1.00 71.62 359 GLU A O 1
ATOM 2756 N N . THR A 1 360 ? -30.756 28.456 76.944 1.00 70.56 360 THR A N 1
ATOM 2757 C CA . THR A 1 360 ? -30.761 29.904 77.211 1.00 70.56 360 THR A CA 1
ATOM 2758 C C . THR A 1 360 ? -32.058 30.554 76.722 1.00 70.56 360 THR A C 1
ATOM 2760 O O . THR A 1 360 ? -32.633 31.390 77.420 1.00 70.56 360 THR A O 1
ATOM 2763 N N . ILE A 1 361 ? -32.552 30.150 75.548 1.00 70.88 361 ILE A N 1
ATOM 2764 C CA . ILE A 1 361 ? -33.825 30.622 74.985 1.00 70.88 361 ILE A CA 1
ATOM 2765 C C . ILE A 1 361 ? -35.004 30.126 75.834 1.00 70.88 361 ILE A C 1
ATOM 2767 O O . ILE A 1 361 ? -35.891 30.916 76.154 1.00 70.88 361 ILE A O 1
ATOM 2771 N N . SER A 1 362 ? -34.998 28.863 76.272 1.00 66.69 362 SER A N 1
ATOM 2772 C CA . SER A 1 362 ? -36.018 28.331 77.188 1.00 66.69 362 SER A CA 1
ATOM 2773 C C . SER A 1 362 ? -36.041 29.067 78.533 1.00 66.69 362 SER A C 1
ATOM 2775 O O . SER A 1 362 ? -37.118 29.434 78.995 1.00 66.69 362 SER A O 1
ATOM 2777 N N . GLN A 1 363 ? -34.882 29.376 79.124 1.00 68.25 363 GLN A N 1
ATOM 2778 C CA . GLN A 1 363 ? -34.805 30.158 80.368 1.00 68.25 363 GLN A CA 1
ATOM 2779 C C . GLN A 1 363 ? -35.249 31.620 80.198 1.00 68.25 363 GLN A C 1
ATOM 2781 O O . GLN A 1 363 ? -35.769 32.222 81.140 1.00 68.25 363 GLN A O 1
ATOM 2786 N N . GLN A 1 364 ? -35.037 32.220 79.023 1.00 66.50 364 GLN A N 1
ATOM 2787 C CA . GLN A 1 364 ? -35.548 33.560 78.716 1.00 66.50 364 GLN A CA 1
ATOM 2788 C C . GLN A 1 364 ? -37.069 33.566 78.527 1.00 66.50 364 GLN A C 1
ATOM 2790 O O . GLN A 1 364 ? -37.720 34.523 78.943 1.00 66.50 364 GLN A O 1
ATOM 2795 N N . LEU A 1 365 ? -37.638 32.499 77.960 1.00 61.31 365 LEU A N 1
ATOM 2796 C CA . LEU A 1 365 ? -39.086 32.331 77.817 1.00 61.31 365 LEU A CA 1
ATOM 2797 C C . LEU A 1 365 ? -39.776 32.062 79.166 1.00 61.31 365 LEU A C 1
ATOM 2799 O O . LEU A 1 365 ? -40.831 32.636 79.414 1.00 61.31 365 LEU A O 1
ATOM 2803 N N . GLU A 1 366 ? -39.167 31.287 80.071 1.00 60.16 366 GLU A N 1
ATOM 2804 C CA . GLU A 1 366 ? -39.689 31.063 81.435 1.00 60.16 366 GLU A CA 1
ATOM 2805 C C . GLU A 1 366 ? -39.641 32.306 82.336 1.00 60.16 366 GLU A C 1
ATOM 2807 O O . GLU A 1 366 ? -40.440 32.421 83.257 1.00 60.16 366 GLU A O 1
ATOM 2812 N N . LYS A 1 367 ? -38.721 33.249 82.094 1.00 59.00 367 LYS A N 1
ATOM 2813 C CA . LYS A 1 367 ? -38.673 34.534 82.822 1.00 59.00 367 LYS A CA 1
ATOM 2814 C C . LYS A 1 367 ? -39.585 35.613 82.224 1.00 59.00 367 LYS A C 1
ATOM 2816 O O . LYS A 1 367 ? -39.692 36.691 82.805 1.00 59.00 367 LYS A O 1
ATOM 2821 N N . GLY A 1 368 ? -40.172 35.352 81.055 1.00 55.59 368 GLY A N 1
ATOM 2822 C CA . GLY A 1 368 ? -41.063 36.265 80.333 1.00 55.59 368 GLY A CA 1
ATOM 2823 C C . GLY A 1 368 ? -42.548 35.882 80.371 1.00 55.59 368 GLY A C 1
ATOM 2824 O O . GLY A 1 368 ? -43.359 36.639 79.838 1.00 55.59 368 GLY A O 1
ATOM 2825 N N . ALA A 1 369 ? -42.889 34.739 80.973 1.00 47.00 369 ALA A N 1
ATOM 2826 C CA . ALA A 1 369 ? -44.247 34.304 81.312 1.00 47.00 369 ALA A CA 1
ATOM 2827 C C . ALA A 1 369 ? -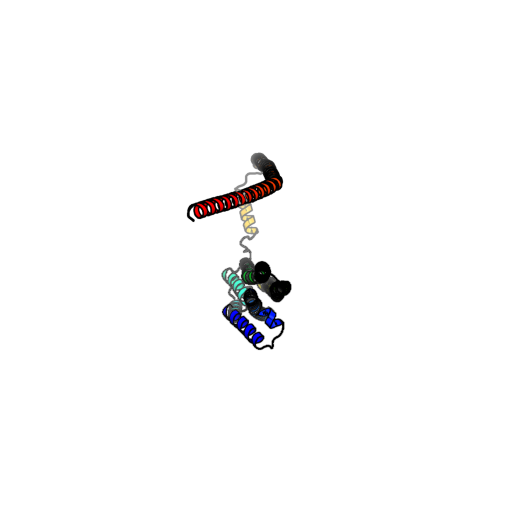44.501 34.522 82.809 1.00 47.00 369 ALA A C 1
ATOM 2829 O O . ALA A 1 369 ? -45.662 34.834 83.160 1.00 47.00 369 ALA A O 1
#

Secondary structure (DSSP, 8-state):
-HHHHHHHHHHHHHHHHSS-S-HHHHHHHSS-THHHHHHHHHHHHHHHHHHHHHHHHHHHHHTTS--S-TTS-TTSTT-HHHHHHHHHHHHH--HHHHHHHHHHHHHHHH--HHHHHHHHHHHHHHHHHHHHHHHHHHHHHHHHHHHHHHHHHHHHHHHHHHHHHHHHHH--SHHHHHHHHHHHHHHHHHHHHHHHHHHHHHHHHHHHHHHHHHHHHHHHHHHHHHIIIIIGGGSPPPP--S---HHHHHHHHHHHHHHH---GGGGHHHHHHHHHHHHHHHHHHHHHHHHHHHHHHHHHHHHHHHHHHHHHHHHHHHHHHHHHHHHHHHHHHHHHHHHHHHHHHHHHHHHHHHHHHHHHHHHHHHT--

Radius of gyration: 42.51 Å; chains: 1; bounding box: 116×48×122 Å

Foldseek 3Di:
DLVVLVVVLVVVVVVLVPDPDDPVNCLQPVQDPLNSVLSSLLSVLVVLLVVLVVLLVVLVVVLVDPLDPPPDQQAALPDPSLVVSLVVLVVVPHPLSVLLNQLSVQCSVPVFLVSSVVSSVVVLVVVVVVLVVSCPVNVVSLVVLLVSLQVSLVVLQVQLVVLLVVQVVPDPDPVSNVVNVVSNVVSNVSSVSSNVSSVVSSVVSVVSSVVSSVSSVVSSVSSSCCCVPPPSVSRDGPDPDPPCPVVVVVVVVVVCCVVPDDDPVVVPVVVVVVVVVVVVVVVVVVVVVVVVVVVVVVVVVVVVVVVVVVVVVVVVVVVVVVVCVVVVVVVVVVVVVVVVVVVVVVVVVVVVVVVVVVVVVVVVVVVVD